Protein AF-H2J6I2-F1 (afdb_monomer)

Nearest PDB structures (foldseek):
  8s9x-assembly1_B  TM=4.517E-01  e=9.229E-02  Synechocystis sp. PCC 6803
  3ulp-assembly1_A  TM=5.693E-01  e=2.707E+00  Plasmodium falciparum
  7pmn-assembly1_5  TM=6.689E-01  e=4.573E+00  Saccharomyces cerevisiae
  6f0l-assembly1_B  TM=5.064E-01  e=7.288E+00  Saccharomyces cerevisiae S288C
  8xgc-assembly1_5  TM=5.104E-01  e=5.138E+00  Saccharomyces cerevisiae

Sequence (254 aa):
MKKTLVFLLAGILGIFLLTGCLTKEKVVEDEGEKISNEATTTVFSLSSIKEEIKENYEKKTEGWDTGSPDFVPLKKVSDVIVVYDGSKYGYVYGVTNDGTGMYFKVDKALEISLKDTFEATGRPYYTERDKDNGYFEYRFTTTQDDAEIKITKNNVEIPWDKAEILTVNNLPGMNNIGNLVVFEGKYLKKDDHGNFEFDLNDDGKSDVLIVSYCSSILDDAGVQVGNKYEIKGVIGYNYGFKVFVGDASFITKK

Organism: Marinitoga piezophila (strain DSM 14283 / JCM 11233 / KA3) (NCBI:txid443254)

Foldseek 3Di:
DDDDDPPDPPPPPPPPPPPPDDDDDDDDDDDDDPPPPPPPQDADDLVVLVVVQVVCLVVVPPCQQPLDPVGFDKHKHFFWAFQADPLCVQWTWTAHLLQAIFIERHHSPDPDAHGWTKMKIFGWHWHDDDPVVSAIGTYTYQPDPPMDMDTDDHNHDDNLVNADEDALVRADDRVQASGKYKAKFAFAQADPQQWTFTDRPPPNHGRATADNVCVVQCVVLVRDHGFMKIAIAGWHDDPHIHGYGHHNVRIGTD

Structure (mmCIF, N/CA/C/O backbone):
data_AF-H2J6I2-F1
#
_entry.id   AF-H2J6I2-F1
#
loop_
_atom_site.group_PDB
_atom_site.id
_atom_site.type_symbol
_atom_site.label_atom_id
_atom_site.label_alt_id
_atom_site.label_comp_id
_atom_site.label_asym_id
_atom_site.label_entity_id
_atom_site.label_seq_id
_atom_site.pdbx_PDB_ins_code
_atom_site.Cartn_x
_atom_site.Cartn_y
_atom_site.Cartn_z
_atom_site.occupancy
_atom_site.B_iso_or_equiv
_atom_site.auth_seq_id
_atom_site.auth_comp_id
_atom_site.auth_asym_id
_atom_site.auth_atom_id
_atom_site.pdbx_PDB_model_num
ATOM 1 N N . MET A 1 1 ? 67.043 -52.396 -51.719 1.00 43.81 1 MET A N 1
ATOM 2 C CA . MET A 1 1 ? 66.324 -51.753 -50.593 1.00 43.81 1 MET A CA 1
ATOM 3 C C . MET A 1 1 ? 64.871 -51.561 -51.030 1.00 43.81 1 MET A C 1
ATOM 5 O O . MET A 1 1 ? 64.601 -50.633 -51.764 1.00 43.81 1 MET A O 1
ATOM 9 N N . LYS A 1 2 ? 63.980 -52.559 -50.975 1.00 33.91 2 LYS A N 1
ATOM 10 C CA . LYS A 1 2 ? 63.239 -53.095 -49.813 1.00 33.91 2 LYS A CA 1
ATOM 11 C C . LYS A 1 2 ? 62.607 -52.008 -48.924 1.00 33.91 2 LYS A C 1
ATOM 13 O O . LYS A 1 2 ? 63.324 -51.446 -48.114 1.00 33.91 2 LYS A O 1
ATOM 18 N N . LYS A 1 3 ? 61.270 -51.897 -49.053 1.00 39.81 3 LYS A N 1
ATOM 19 C CA . LYS A 1 3 ? 60.253 -51.507 -48.050 1.00 39.81 3 LYS A CA 1
ATOM 20 C C . LYS A 1 3 ? 60.404 -50.070 -47.532 1.00 39.81 3 LYS A C 1
ATOM 22 O O . LYS A 1 3 ? 61.401 -49.740 -46.910 1.00 39.81 3 LYS A O 1
ATOM 27 N N . THR A 1 4 ? 59.470 -49.160 -47.802 1.00 45.22 4 THR A N 1
ATOM 28 C CA . THR A 1 4 ? 58.382 -48.718 -46.893 1.00 45.22 4 THR A CA 1
ATOM 29 C C . THR A 1 4 ? 57.868 -47.435 -47.579 1.00 45.22 4 THR A C 1
ATOM 31 O O . THR A 1 4 ? 58.688 -46.592 -47.910 1.00 45.22 4 THR A O 1
ATOM 34 N N . LEU A 1 5 ? 56.626 -47.273 -48.037 1.00 39.12 5 LEU A N 1
ATOM 35 C CA . LEU A 1 5 ? 55.487 -46.812 -47.238 1.00 39.12 5 LEU A CA 1
ATOM 36 C C . LEU A 1 5 ? 54.237 -46.797 -48.157 1.00 39.12 5 LEU A C 1
ATOM 38 O O . LEU A 1 5 ? 53.670 -45.757 -48.471 1.00 39.12 5 LEU A O 1
ATOM 42 N N . VAL A 1 6 ? 53.831 -47.965 -48.656 1.00 51.31 6 VAL A N 1
ATOM 43 C CA . VAL A 1 6 ? 52.491 -48.168 -49.231 1.00 51.31 6 VAL A CA 1
ATOM 44 C C . VAL A 1 6 ? 51.573 -48.470 -48.056 1.00 51.31 6 VAL A C 1
ATOM 46 O O . VAL A 1 6 ? 51.371 -49.632 -47.763 1.00 51.31 6 VAL A O 1
ATOM 49 N N . PHE A 1 7 ? 51.127 -47.450 -47.319 1.00 47.41 7 PHE A N 1
ATOM 50 C CA . PHE A 1 7 ? 50.024 -47.532 -46.345 1.00 47.41 7 PHE A CA 1
ATOM 51 C C . PHE A 1 7 ? 49.637 -46.118 -45.889 1.00 47.41 7 PHE A C 1
ATOM 53 O O . PHE A 1 7 ? 49.868 -45.744 -44.749 1.00 47.41 7 PHE A O 1
ATOM 60 N N . LEU A 1 8 ? 49.067 -45.312 -46.790 1.00 44.00 8 LEU A N 1
ATOM 61 C CA . LEU A 1 8 ? 48.105 -44.268 -46.401 1.00 44.00 8 LEU A CA 1
ATOM 62 C C . LEU A 1 8 ? 47.260 -43.780 -47.596 1.00 44.00 8 LEU A C 1
ATOM 64 O O . LEU A 1 8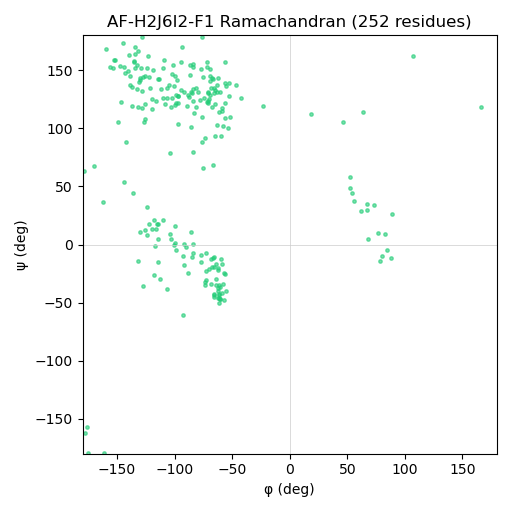 ? 46.954 -42.602 -47.714 1.00 44.00 8 LEU A O 1
ATOM 68 N N . LEU A 1 9 ? 46.889 -44.683 -48.511 1.00 43.06 9 LEU A N 1
ATOM 69 C CA . LEU A 1 9 ? 46.004 -44.368 -49.647 1.00 43.06 9 LEU A CA 1
ATOM 70 C C . LEU A 1 9 ? 44.649 -45.097 -49.589 1.00 43.06 9 LEU A C 1
ATOM 72 O O . LEU A 1 9 ? 43.929 -45.155 -50.577 1.00 43.06 9 LEU A O 1
ATOM 76 N N . ALA A 1 10 ? 44.279 -45.615 -48.413 1.00 48.38 10 ALA A N 1
ATOM 77 C CA . ALA A 1 10 ? 42.982 -46.249 -48.149 1.00 48.38 10 ALA A CA 1
ATOM 78 C C . ALA A 1 10 ? 42.205 -45.578 -46.992 1.00 48.38 10 ALA A C 1
ATOM 80 O O . ALA A 1 10 ? 41.290 -46.174 -46.438 1.00 48.38 10 ALA A O 1
ATOM 81 N N . GLY A 1 11 ? 42.573 -44.344 -46.619 1.00 46.88 11 GLY A N 1
ATOM 82 C CA . GLY A 1 11 ? 41.931 -43.572 -45.541 1.00 46.88 11 GLY A CA 1
ATOM 83 C C . GLY A 1 11 ? 41.247 -42.271 -45.981 1.00 46.88 11 GLY A C 1
ATOM 84 O O . GLY A 1 11 ? 40.669 -41.588 -45.147 1.00 46.88 11 GLY A O 1
ATOM 85 N N . ILE A 1 12 ? 41.291 -41.915 -47.272 1.00 48.53 12 ILE A N 1
ATOM 86 C CA . ILE A 1 12 ? 40.757 -40.636 -47.799 1.00 48.53 12 ILE A CA 1
ATOM 87 C C . ILE A 1 12 ? 39.732 -40.895 -48.924 1.00 48.53 12 ILE A C 1
ATOM 89 O O . ILE A 1 12 ? 39.591 -40.136 -49.871 1.00 48.53 12 ILE A O 1
ATOM 93 N N . LEU A 1 13 ? 38.999 -42.007 -48.826 1.00 41.59 13 LEU A N 1
ATOM 94 C CA . LEU A 1 13 ? 37.830 -42.304 -49.671 1.00 41.59 13 LEU A CA 1
ATOM 95 C C . LEU A 1 13 ? 36.571 -42.631 -48.844 1.00 41.59 13 LEU A C 1
ATOM 97 O O . LEU A 1 13 ? 35.569 -43.082 -49.385 1.00 41.59 13 LEU A O 1
ATOM 101 N N . GLY A 1 14 ? 36.614 -42.363 -47.532 1.00 45.94 14 GLY A N 1
ATOM 102 C CA . GLY A 1 14 ? 35.533 -42.627 -46.575 1.00 45.94 14 GLY A CA 1
ATOM 103 C C . GLY A 1 14 ? 34.978 -41.394 -45.852 1.00 45.94 14 GLY A C 1
ATOM 104 O O . GLY A 1 14 ? 34.274 -41.563 -44.866 1.00 45.94 14 GLY A O 1
ATOM 105 N N . ILE A 1 15 ? 35.282 -40.167 -46.300 1.00 45.31 15 ILE A N 1
ATOM 106 C CA . ILE A 1 15 ? 34.694 -38.921 -45.754 1.00 45.31 15 ILE A CA 1
ATOM 107 C C . ILE A 1 15 ? 34.302 -37.972 -46.904 1.00 45.31 15 ILE A C 1
ATOM 109 O O . ILE A 1 15 ? 34.570 -36.779 -46.887 1.00 45.31 15 ILE A O 1
ATOM 113 N N . PHE A 1 16 ? 33.675 -38.524 -47.945 1.00 40.38 16 PHE A N 1
ATOM 114 C CA . PHE A 1 16 ? 32.957 -37.757 -48.979 1.00 40.38 16 PHE A CA 1
ATOM 115 C C . PHE A 1 16 ? 31.457 -38.114 -49.017 1.00 40.38 16 PHE A C 1
ATOM 117 O O . PHE A 1 16 ? 30.771 -37.878 -50.005 1.00 40.38 16 PHE A O 1
ATOM 124 N N . LEU A 1 17 ? 30.937 -38.669 -47.913 1.00 42.25 17 LEU A N 1
ATOM 125 C CA . LEU A 1 17 ? 29.530 -39.061 -47.733 1.00 42.25 17 LEU A CA 1
ATOM 126 C C . LEU A 1 17 ? 28.796 -38.264 -46.633 1.00 42.25 17 LEU A C 1
ATOM 128 O O . LEU A 1 17 ? 27.740 -38.689 -46.182 1.00 42.25 17 LEU A O 1
ATOM 132 N N . LEU A 1 18 ? 29.315 -37.102 -46.209 1.00 43.66 18 LEU A N 1
ATOM 133 C CA . LEU A 1 18 ? 28.649 -36.242 -45.209 1.00 43.66 18 LEU A CA 1
ATOM 134 C C . LEU A 1 18 ? 28.505 -34.760 -45.595 1.00 43.66 18 LEU A C 1
ATOM 136 O O . LEU A 1 18 ? 28.071 -33.956 -44.779 1.00 43.66 18 LEU A O 1
ATOM 140 N N . THR A 1 19 ? 28.767 -34.382 -46.845 1.00 44.00 19 THR A N 1
ATOM 141 C CA . THR A 1 19 ? 28.403 -33.050 -47.352 1.00 44.00 19 THR A CA 1
ATOM 142 C C . THR A 1 19 ? 27.174 -33.179 -48.240 1.00 44.00 19 THR A C 1
ATOM 144 O O . THR A 1 19 ? 27.271 -33.237 -49.466 1.00 44.00 19 THR A O 1
ATOM 147 N N . GLY A 1 20 ? 26.013 -33.290 -47.591 1.00 34.06 20 GLY A N 1
ATOM 148 C CA . GLY A 1 20 ? 24.710 -33.154 -48.229 1.00 34.06 20 GLY A CA 1
ATOM 149 C C . GLY A 1 20 ? 24.589 -31.768 -48.853 1.00 34.06 20 GLY A C 1
ATOM 150 O O . GLY A 1 20 ? 24.204 -30.809 -48.190 1.00 34.06 20 GLY A O 1
ATOM 151 N N . CYS A 1 21 ? 24.940 -31.671 -50.134 1.00 35.06 21 CYS A N 1
ATOM 152 C CA . CYS A 1 21 ? 24.517 -30.576 -50.986 1.00 35.06 21 CYS A CA 1
ATOM 153 C C . CYS A 1 21 ? 22.990 -30.598 -51.060 1.00 35.06 21 CYS A C 1
ATOM 155 O O . CYS A 1 21 ? 22.382 -31.536 -51.580 1.00 35.06 21 CYS A O 1
ATOM 157 N N . LEU A 1 22 ? 22.420 -29.534 -50.504 1.00 32.81 22 LEU A N 1
ATOM 158 C CA . LEU A 1 22 ? 21.032 -29.122 -50.591 1.00 32.81 22 LEU A CA 1
ATOM 159 C C . LEU A 1 22 ? 20.486 -29.283 -52.015 1.00 32.81 22 LEU A C 1
ATOM 161 O O . LEU A 1 22 ? 21.036 -28.783 -52.997 1.00 32.81 22 LEU A O 1
ATOM 165 N N . THR A 1 23 ? 19.376 -30.002 -52.103 1.00 35.19 23 THR A N 1
ATOM 166 C CA . THR A 1 23 ? 18.567 -30.174 -53.304 1.00 35.19 23 THR A CA 1
ATOM 167 C C . THR A 1 23 ? 17.842 -28.886 -53.680 1.00 35.19 23 THR A C 1
ATOM 169 O O . THR A 1 23 ? 17.091 -28.338 -52.882 1.00 35.19 23 THR A O 1
ATOM 172 N N . LYS A 1 24 ? 18.068 -28.483 -54.936 1.00 32.41 24 LYS A N 1
ATOM 173 C CA . LYS A 1 24 ? 17.191 -27.763 -55.875 1.00 32.41 24 LYS A CA 1
ATOM 174 C C . LYS A 1 24 ? 15.979 -27.021 -55.296 1.00 32.41 24 LYS A C 1
ATOM 176 O O . LYS A 1 24 ? 14.965 -27.616 -54.946 1.00 32.41 24 LYS A O 1
ATOM 181 N N . GLU A 1 25 ? 16.097 -25.704 -55.402 1.00 32.06 25 GLU A N 1
ATOM 182 C CA . GLU A 1 25 ? 15.052 -24.713 -55.641 1.00 32.06 25 GLU A CA 1
ATOM 183 C C . GLU A 1 25 ? 13.804 -25.293 -56.334 1.00 32.06 25 GLU A C 1
ATOM 185 O O . GLU A 1 25 ? 13.852 -25.806 -57.458 1.00 32.06 25 GLU A O 1
ATOM 190 N N . LYS A 1 26 ? 12.671 -25.192 -55.639 1.00 30.30 26 LYS A N 1
ATOM 191 C CA . LYS A 1 26 ? 11.337 -25.289 -56.217 1.00 30.30 26 LYS A CA 1
ATOM 192 C C . LYS A 1 26 ? 10.605 -24.030 -55.772 1.00 30.30 26 LYS A C 1
ATOM 194 O O . LYS A 1 26 ? 10.265 -23.895 -54.602 1.00 30.30 26 LYS A O 1
ATOM 199 N N . VAL A 1 27 ? 10.446 -23.098 -56.706 1.00 37.34 27 VAL A N 1
ATOM 200 C CA . VAL A 1 27 ? 9.566 -21.939 -56.557 1.00 37.34 27 VAL A CA 1
ATOM 201 C C . VAL A 1 27 ? 8.157 -22.476 -56.322 1.00 37.34 27 VAL A C 1
ATOM 203 O O . VAL A 1 27 ? 7.597 -23.156 -57.184 1.00 37.34 27 VAL A O 1
ATOM 206 N N . VAL A 1 28 ? 7.627 -22.217 -55.134 1.00 32.16 28 VAL A N 1
ATOM 207 C CA . VAL A 1 28 ? 6.200 -22.277 -54.836 1.00 32.16 28 VAL A CA 1
ATOM 208 C C . VAL A 1 28 ? 5.884 -20.911 -54.248 1.00 32.16 28 VAL A C 1
ATOM 210 O O . VAL A 1 28 ? 6.363 -20.573 -53.169 1.00 32.16 28 VAL A O 1
ATOM 213 N N . GLU A 1 29 ? 5.182 -20.100 -55.036 1.00 36.94 29 GLU A N 1
ATOM 214 C CA . GLU A 1 29 ? 4.442 -18.948 -54.537 1.00 36.94 29 GLU A CA 1
ATOM 215 C C . GLU A 1 29 ? 3.426 -19.479 -53.526 1.00 36.94 29 GLU A C 1
ATOM 217 O O . GLU A 1 29 ? 2.570 -20.285 -53.887 1.00 36.94 29 GLU A O 1
ATOM 222 N N . ASP A 1 30 ? 3.548 -19.063 -52.270 1.00 31.39 30 ASP A N 1
ATOM 223 C CA . ASP A 1 30 ? 2.450 -19.149 -51.319 1.00 31.39 30 ASP A CA 1
ATOM 224 C C . ASP A 1 30 ? 2.419 -17.857 -50.501 1.00 31.39 30 ASP A C 1
ATOM 226 O O . ASP A 1 30 ? 3.453 -17.251 -50.197 1.00 31.39 30 ASP A O 1
ATOM 230 N N . GLU A 1 31 ? 1.205 -17.371 -50.307 1.00 31.83 31 GLU A N 1
ATOM 231 C CA . GLU A 1 31 ? 0.876 -15.983 -50.021 1.00 31.83 31 GLU A CA 1
ATOM 232 C C . GLU A 1 31 ? 1.337 -15.547 -48.622 1.00 31.83 31 GLU A C 1
ATOM 234 O O . GLU A 1 31 ? 1.466 -16.339 -47.692 1.00 31.83 31 GLU A O 1
ATOM 239 N N . GLY A 1 32 ? 1.628 -14.251 -48.491 1.00 37.22 32 GLY A N 1
ATOM 240 C CA . GLY A 1 32 ? 2.329 -13.676 -47.353 1.00 37.22 32 GLY A CA 1
ATOM 241 C C . GLY A 1 32 ? 1.685 -13.954 -45.997 1.00 37.22 32 GLY A C 1
ATOM 242 O O . GLY A 1 32 ? 0.712 -13.312 -45.604 1.00 37.22 32 GLY A O 1
ATOM 243 N N . GLU A 1 33 ? 2.340 -14.804 -45.215 1.00 28.78 33 GLU A N 1
ATOM 244 C CA . GLU A 1 33 ? 2.157 -14.850 -43.775 1.00 28.78 33 GLU A CA 1
ATOM 245 C C . GLU A 1 33 ? 3.103 -13.808 -43.162 1.00 28.78 33 GLU A C 1
ATOM 247 O O . GLU A 1 33 ? 4.322 -13.981 -43.077 1.00 28.78 33 GLU A O 1
ATOM 252 N N . LYS A 1 34 ? 2.542 -12.650 -42.794 1.00 32.38 34 LYS A N 1
ATOM 253 C CA . LYS A 1 34 ? 3.218 -11.698 -41.911 1.00 32.38 34 LYS A CA 1
ATOM 254 C C . LYS A 1 34 ? 3.530 -12.436 -40.613 1.00 32.38 34 LYS A C 1
ATOM 256 O O . LYS A 1 34 ? 2.656 -12.580 -39.766 1.00 32.38 34 LYS A O 1
ATOM 261 N N . ILE A 1 35 ? 4.780 -12.850 -40.445 1.00 35.03 35 ILE A N 1
ATOM 262 C CA . ILE A 1 35 ? 5.316 -13.224 -39.141 1.00 35.03 35 ILE A CA 1
ATOM 263 C C . ILE A 1 35 ? 5.306 -11.943 -38.304 1.00 35.03 35 ILE A C 1
ATOM 265 O O . ILE A 1 35 ? 6.211 -11.109 -38.380 1.00 35.03 35 ILE A O 1
ATOM 269 N N . SER A 1 36 ? 4.227 -11.737 -37.552 1.00 35.25 36 SER A N 1
ATOM 270 C CA . SER A 1 36 ? 4.226 -10.824 -36.424 1.00 35.25 36 SER A CA 1
ATOM 271 C C . SER A 1 36 ? 5.214 -11.389 -35.412 1.00 35.25 36 SER A C 1
ATOM 273 O O . SER A 1 36 ? 4.914 -12.351 -34.708 1.00 35.25 36 SER A O 1
ATOM 275 N N . ASN A 1 37 ? 6.406 -10.800 -35.351 1.00 33.59 37 ASN A N 1
ATOM 276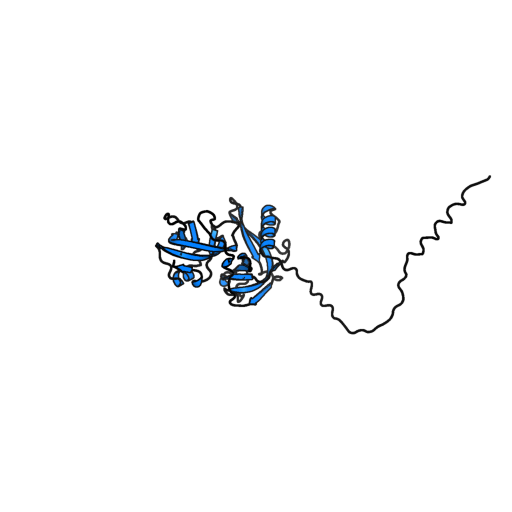 C CA . ASN A 1 37 ? 7.292 -10.928 -34.201 1.00 33.59 37 ASN A CA 1
ATOM 277 C C . ASN A 1 37 ? 6.635 -10.224 -33.001 1.00 33.59 37 ASN A C 1
ATOM 279 O O . ASN A 1 37 ? 7.106 -9.185 -32.545 1.00 33.59 37 ASN A O 1
ATOM 283 N N . GLU A 1 38 ? 5.531 -10.765 -32.489 1.00 39.16 38 GLU A N 1
ATOM 284 C CA . GLU A 1 38 ? 5.159 -10.531 -31.102 1.00 39.16 38 GLU A CA 1
ATOM 285 C C . GLU A 1 38 ? 6.133 -11.367 -30.282 1.00 39.16 38 GLU A C 1
ATOM 287 O O . GLU A 1 38 ? 5.942 -12.563 -30.065 1.00 39.16 38 GLU A O 1
ATOM 292 N N . ALA A 1 39 ? 7.248 -10.750 -29.892 1.00 44.66 39 ALA A N 1
ATOM 293 C CA . ALA A 1 39 ? 8.064 -11.287 -28.822 1.00 44.66 39 ALA A CA 1
ATOM 294 C C . ALA A 1 39 ? 7.121 -11.527 -27.638 1.00 44.66 39 ALA A C 1
ATOM 296 O O . ALA A 1 39 ? 6.613 -10.567 -27.056 1.00 44.66 39 ALA A O 1
ATOM 297 N N . THR A 1 40 ? 6.847 -12.796 -27.322 1.00 47.94 40 THR A N 1
ATOM 298 C CA . THR A 1 40 ? 6.105 -13.193 -26.125 1.00 47.94 40 THR A CA 1
ATOM 299 C C . THR A 1 40 ? 6.797 -12.551 -24.936 1.00 47.94 40 THR A C 1
ATOM 301 O O . THR A 1 40 ? 7.865 -12.988 -24.508 1.00 47.94 40 THR A O 1
ATOM 304 N N . THR A 1 41 ? 6.238 -11.443 -24.467 1.00 67.25 41 THR A N 1
ATOM 305 C CA . THR A 1 41 ? 6.790 -10.661 -23.371 1.00 67.25 41 THR A CA 1
ATOM 306 C C . THR A 1 41 ? 6.466 -11.441 -22.110 1.00 67.25 41 THR A C 1
ATOM 308 O O . THR A 1 41 ? 5.297 -11.585 -21.757 1.00 67.25 41 THR A O 1
ATOM 311 N N . THR A 1 42 ? 7.480 -12.021 -21.468 1.00 89.19 42 THR A N 1
ATOM 312 C CA . THR A 1 42 ? 7.290 -12.795 -20.238 1.00 89.19 42 THR A CA 1
ATOM 313 C C . THR A 1 42 ? 6.598 -11.928 -19.186 1.00 89.19 42 THR A C 1
ATOM 315 O O . THR A 1 42 ? 7.108 -10.868 -18.821 1.00 89.19 42 THR A O 1
ATOM 318 N N . VAL A 1 43 ? 5.436 -12.378 -18.710 1.00 94.31 43 VAL A N 1
ATOM 319 C CA . VAL A 1 43 ? 4.711 -11.751 -17.598 1.00 94.31 43 VAL A CA 1
ATOM 320 C C . VAL A 1 43 ? 5.207 -12.361 -16.290 1.00 94.31 43 VAL A C 1
ATOM 322 O O . VAL A 1 43 ? 5.263 -13.583 -16.151 1.00 94.31 43 VAL A O 1
ATOM 325 N N . PHE A 1 44 ? 5.580 -11.511 -15.340 1.00 97.19 44 PHE A N 1
ATOM 326 C CA . PHE A 1 44 ? 6.125 -11.884 -14.038 1.00 97.19 44 PHE A CA 1
ATOM 327 C C . PHE A 1 44 ? 5.058 -11.747 -12.949 1.00 97.19 44 PHE A C 1
ATOM 329 O O . PHE A 1 44 ? 4.220 -10.845 -12.995 1.00 97.19 44 PHE A O 1
ATOM 336 N N . SER A 1 45 ? 5.109 -12.615 -11.935 1.00 97.06 45 SER A N 1
ATOM 337 C CA . SER A 1 45 ? 4.287 -12.451 -10.732 1.00 97.06 45 SER A CA 1
ATOM 338 C C . SER A 1 45 ? 4.871 -11.368 -9.824 1.00 97.06 45 SER A C 1
ATOM 340 O O . SER A 1 45 ? 6.094 -11.185 -9.777 1.00 97.06 45 SER A O 1
ATOM 342 N N . LEU A 1 46 ? 4.023 -10.690 -9.041 1.00 97.00 46 LEU A N 1
ATOM 343 C CA . LEU A 1 46 ? 4.504 -9.693 -8.077 1.00 97.00 46 LEU A CA 1
ATOM 344 C C . LEU A 1 46 ? 5.433 -10.317 -7.029 1.00 97.00 46 LEU A C 1
ATOM 346 O O . LEU A 1 46 ? 6.416 -9.689 -6.648 1.00 97.00 46 LEU A O 1
ATOM 350 N N . SER A 1 47 ? 5.187 -11.564 -6.620 1.00 95.75 47 SER A N 1
ATOM 351 C CA . SER A 1 47 ? 6.046 -12.287 -5.673 1.00 95.75 47 SER A CA 1
ATOM 352 C C . SER A 1 47 ? 7.459 -12.492 -6.224 1.00 95.75 47 SER A C 1
ATOM 354 O O . SER A 1 47 ? 8.425 -12.169 -5.538 1.00 95.75 47 SER A O 1
ATOM 356 N N . SER A 1 48 ? 7.589 -12.920 -7.488 1.00 97.06 48 SER A N 1
ATOM 357 C CA . SER A 1 48 ? 8.903 -13.085 -8.135 1.00 97.06 48 SER A CA 1
ATOM 358 C C . SER A 1 48 ? 9.659 -11.760 -8.253 1.00 97.06 48 SER A C 1
ATOM 360 O O . SER A 1 48 ? 10.862 -11.699 -8.018 1.00 97.06 48 SER A O 1
ATOM 362 N N . ILE A 1 49 ? 8.939 -10.669 -8.534 1.00 97.62 49 ILE A N 1
ATOM 363 C CA . ILE A 1 49 ? 9.521 -9.327 -8.569 1.00 97.62 49 ILE A CA 1
ATOM 364 C C . ILE A 1 49 ? 9.996 -8.901 -7.177 1.00 97.62 49 ILE A C 1
ATOM 366 O O . ILE A 1 49 ? 11.088 -8.352 -7.050 1.00 97.62 49 ILE A O 1
ATOM 370 N N . LYS A 1 50 ? 9.214 -9.153 -6.121 1.00 96.75 50 LYS A N 1
ATOM 371 C CA . LYS A 1 50 ? 9.623 -8.835 -4.746 1.00 96.75 50 LYS A CA 1
ATOM 372 C C . LYS A 1 50 ? 10.877 -9.585 -4.323 1.00 96.75 50 LYS A C 1
ATOM 374 O O . LYS A 1 50 ? 11.743 -8.986 -3.686 1.00 96.75 50 LYS A O 1
ATOM 379 N N . GLU A 1 51 ? 10.972 -10.867 -4.661 1.00 96.88 51 GLU A N 1
ATOM 380 C CA . GLU A 1 51 ? 12.164 -11.679 -4.407 1.00 96.88 51 GLU A CA 1
ATOM 381 C C . GLU A 1 51 ? 13.380 -11.088 -5.125 1.00 96.88 51 GLU A C 1
ATOM 383 O O . GLU A 1 51 ? 14.402 -10.839 -4.489 1.00 96.88 51 GLU A O 1
ATOM 388 N N . GLU A 1 52 ? 13.240 -10.738 -6.406 1.00 97.31 52 GLU A N 1
ATOM 389 C CA . GLU A 1 52 ? 14.309 -10.109 -7.187 1.00 97.31 52 GLU A CA 1
ATOM 390 C C . GLU A 1 52 ? 14.738 -8.756 -6.591 1.00 97.31 52 GLU A C 1
ATOM 392 O O . GLU A 1 52 ? 15.933 -8.490 -6.448 1.00 97.31 52 GLU A O 1
ATOM 397 N N . ILE A 1 53 ? 13.789 -7.910 -6.171 1.00 97.56 53 ILE A N 1
ATOM 398 C CA . ILE A 1 53 ? 14.091 -6.647 -5.477 1.00 97.56 53 ILE A CA 1
ATOM 399 C C . ILE A 1 53 ? 14.855 -6.920 -4.177 1.00 97.56 53 ILE A C 1
ATOM 401 O O . ILE A 1 53 ? 15.858 -6.258 -3.911 1.00 97.56 53 ILE A O 1
ATOM 405 N N . LYS A 1 54 ? 14.401 -7.885 -3.368 1.00 96.31 54 LYS A N 1
ATOM 406 C CA . LYS A 1 54 ? 15.035 -8.232 -2.090 1.00 96.31 54 LYS A CA 1
ATOM 407 C C . LYS A 1 54 ? 16.466 -8.718 -2.288 1.00 96.31 54 LYS A C 1
ATOM 409 O O . LYS A 1 54 ? 17.366 -8.240 -1.603 1.00 96.31 54 LYS A O 1
ATOM 414 N N . GLU A 1 55 ? 16.691 -9.608 -3.247 1.00 97.38 55 GLU A N 1
ATOM 415 C CA . GLU A 1 55 ? 18.036 -10.076 -3.570 1.00 97.38 55 GLU A CA 1
ATOM 416 C C . GLU A 1 55 ? 18.960 -8.927 -3.983 1.00 97.38 55 GLU A C 1
ATOM 418 O O . GLU A 1 55 ? 20.121 -8.884 -3.575 1.00 97.38 55 GLU A O 1
ATOM 423 N N . ASN A 1 56 ? 18.464 -7.988 -4.793 1.00 97.69 56 ASN A N 1
ATOM 424 C CA . ASN A 1 56 ? 19.258 -6.846 -5.237 1.00 97.69 56 ASN A CA 1
ATOM 425 C C . ASN A 1 56 ? 19.494 -5.818 -4.124 1.00 97.69 56 ASN A C 1
ATOM 427 O O . ASN A 1 56 ? 20.563 -5.207 -4.097 1.00 97.69 56 ASN A O 1
ATOM 431 N N . TYR A 1 57 ? 18.563 -5.672 -3.178 1.00 96.38 57 TYR A N 1
ATOM 432 C CA . TYR A 1 57 ? 18.781 -4.907 -1.949 1.00 96.38 57 TYR A CA 1
ATOM 433 C C . TYR A 1 57 ? 19.921 -5.508 -1.116 1.00 96.38 57 TYR A C 1
ATOM 435 O O . TYR A 1 57 ? 20.873 -4.809 -0.767 1.00 96.38 57 TYR A O 1
ATOM 443 N N . GLU A 1 58 ? 19.878 -6.819 -0.863 1.00 95.44 58 GLU A N 1
ATOM 444 C CA . GLU A 1 58 ? 20.901 -7.532 -0.085 1.00 95.44 58 GLU A CA 1
ATOM 445 C C . GLU A 1 58 ? 22.285 -7.467 -0.755 1.00 95.44 58 GLU A C 1
ATOM 447 O O . GLU A 1 58 ? 23.301 -7.262 -0.083 1.00 95.44 58 GLU A O 1
ATOM 452 N N . LYS A 1 59 ? 22.328 -7.586 -2.089 1.00 96.50 59 LYS A N 1
ATOM 453 C CA . LYS A 1 59 ? 23.554 -7.487 -2.901 1.00 96.50 59 LYS A CA 1
ATOM 454 C C . LYS A 1 59 ? 24.032 -6.047 -3.112 1.00 96.50 59 LYS A C 1
ATOM 456 O O . LYS A 1 59 ? 25.182 -5.861 -3.508 1.00 96.50 59 LYS A O 1
ATOM 461 N N . LYS A 1 60 ? 23.188 -5.044 -2.840 1.00 95.19 60 LYS A N 1
ATOM 462 C CA . LYS A 1 60 ? 23.416 -3.621 -3.158 1.00 95.19 60 LYS A CA 1
ATOM 463 C C . LYS A 1 60 ? 23.731 -3.408 -4.640 1.00 95.19 60 LYS A C 1
ATOM 465 O O . LYS A 1 60 ? 24.681 -2.706 -4.987 1.00 95.19 60 LYS A O 1
ATOM 470 N N . THR A 1 61 ? 22.964 -4.063 -5.506 1.00 96.69 61 THR A N 1
ATOM 471 C CA . THR A 1 61 ? 23.153 -3.976 -6.957 1.00 96.69 61 THR A CA 1
ATOM 472 C C . THR A 1 61 ? 22.877 -2.551 -7.439 1.00 96.69 61 THR A C 1
ATOM 474 O O . THR A 1 61 ? 21.862 -1.951 -7.089 1.00 96.69 61 THR A O 1
ATOM 477 N N . GLU A 1 62 ? 23.775 -2.012 -8.262 1.00 97.12 62 GLU A N 1
ATOM 478 C CA . GLU A 1 62 ? 23.670 -0.659 -8.815 1.00 97.12 62 GLU A CA 1
ATOM 479 C C . GLU A 1 62 ? 22.346 -0.441 -9.571 1.00 97.12 62 GLU A C 1
ATOM 481 O O . GLU A 1 62 ? 21.858 -1.327 -10.274 1.00 97.12 62 GLU A O 1
ATOM 486 N N . GLY A 1 63 ? 21.739 0.737 -9.395 1.00 96.69 63 GLY A N 1
ATOM 487 C CA . GLY A 1 63 ? 20.508 1.150 -10.075 1.00 96.69 63 GLY A CA 1
ATOM 488 C C . GLY A 1 63 ? 19.203 0.574 -9.509 1.00 96.69 63 GLY A C 1
ATOM 489 O O . GLY A 1 63 ? 18.131 1.099 -9.822 1.00 96.69 63 GLY A O 1
ATOM 490 N N . TRP A 1 64 ? 19.254 -0.451 -8.651 1.00 97.81 64 TRP A N 1
ATOM 491 C CA . TRP A 1 64 ? 18.063 -1.070 -8.045 1.00 97.81 64 TRP A CA 1
ATOM 492 C C . TRP A 1 64 ? 17.444 -0.262 -6.898 1.00 97.81 64 TRP A C 1
ATOM 494 O O . TRP A 1 64 ? 16.337 -0.571 -6.473 1.00 97.81 64 TRP A O 1
ATOM 504 N N . ASP A 1 65 ? 18.102 0.795 -6.432 1.00 96.50 65 ASP A N 1
ATOM 505 C CA . ASP A 1 65 ? 17.578 1.773 -5.468 1.00 96.50 65 ASP A CA 1
ATOM 506 C C . ASP A 1 65 ? 16.743 2.893 -6.125 1.00 96.50 65 ASP A C 1
ATOM 508 O O . ASP A 1 65 ? 16.068 3.679 -5.454 1.00 96.50 65 ASP A O 1
ATOM 512 N N . THR A 1 66 ? 16.785 2.973 -7.456 1.00 94.38 66 THR A N 1
ATOM 513 C CA . THR A 1 66 ? 16.165 4.044 -8.252 1.00 94.38 66 THR A CA 1
ATOM 514 C C . THR A 1 66 ? 15.342 3.531 -9.433 1.00 94.38 66 THR A C 1
ATOM 516 O O . THR A 1 66 ? 14.552 4.290 -9.997 1.00 94.38 66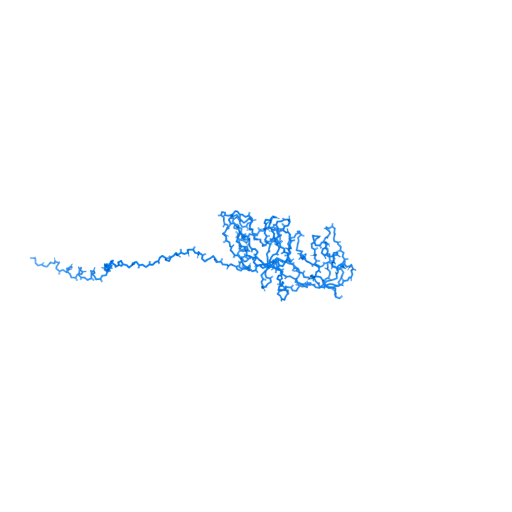 THR A O 1
ATOM 519 N N . GLY A 1 67 ? 15.494 2.256 -9.802 1.00 95.31 67 GLY A N 1
ATOM 520 C CA . GLY A 1 67 ? 14.873 1.681 -10.994 1.00 95.31 67 GLY A CA 1
ATOM 521 C C . GLY A 1 67 ? 15.543 2.159 -12.280 1.00 95.31 67 GLY A C 1
ATOM 522 O O . GLY A 1 67 ? 14.851 2.388 -13.269 1.00 95.31 67 GLY A O 1
ATOM 523 N N . SER A 1 68 ? 16.861 2.378 -12.258 1.00 95.50 68 SER A N 1
ATOM 524 C CA . SER A 1 68 ? 17.597 2.951 -13.390 1.00 95.50 68 SER A CA 1
ATOM 525 C C . SER A 1 68 ? 17.494 2.077 -14.653 1.00 95.50 68 SER A C 1
ATOM 527 O O . SER A 1 68 ? 17.765 0.874 -14.568 1.00 95.50 68 SER A O 1
ATOM 529 N N . PRO A 1 69 ? 17.163 2.651 -15.828 1.00 94.44 69 PRO A N 1
ATOM 530 C CA . PRO A 1 69 ? 17.065 1.902 -17.082 1.00 94.44 69 PRO A CA 1
ATOM 531 C C . PRO A 1 69 ? 18.402 1.326 -17.567 1.00 94.44 69 PRO A C 1
ATOM 533 O O . PRO A 1 69 ? 18.394 0.370 -18.339 1.00 94.44 69 PRO A O 1
ATOM 536 N N . ASP A 1 70 ? 19.533 1.845 -17.080 1.00 95.25 70 ASP A N 1
ATOM 537 C CA . ASP A 1 70 ? 20.868 1.349 -17.438 1.00 95.25 70 ASP A CA 1
ATOM 538 C C . ASP A 1 70 ? 21.187 -0.017 -16.802 1.00 95.25 70 ASP A C 1
ATOM 540 O O . ASP A 1 70 ? 22.035 -0.755 -17.303 1.00 95.25 70 ASP A O 1
ATOM 544 N N . PHE A 1 71 ? 20.510 -0.364 -15.700 1.00 95.50 71 PHE A N 1
ATOM 545 C CA . PHE A 1 71 ? 20.846 -1.535 -14.877 1.00 95.50 71 PHE A CA 1
ATOM 546 C C . PHE A 1 71 ? 19.666 -2.473 -14.631 1.00 95.50 71 PHE A C 1
ATOM 548 O O . PHE A 1 71 ? 19.839 -3.690 -14.546 1.00 95.50 71 PHE A O 1
ATOM 555 N N . VAL A 1 72 ? 18.463 -1.921 -14.488 1.00 97.56 72 VAL A N 1
ATOM 556 C CA . VAL A 1 72 ? 17.272 -2.682 -14.117 1.00 97.56 72 VAL A CA 1
ATOM 557 C C . VAL A 1 72 ? 16.494 -3.027 -15.382 1.00 97.56 72 VAL A C 1
ATOM 559 O O . VAL A 1 72 ? 16.082 -2.108 -16.078 1.00 97.56 72 VAL A O 1
ATOM 562 N N . PRO A 1 73 ? 16.230 -4.305 -15.701 1.00 95.38 73 PRO A N 1
ATOM 563 C CA . PRO A 1 73 ? 15.479 -4.691 -16.898 1.00 95.38 73 PRO A CA 1
ATOM 564 C C . PRO A 1 73 ? 13.979 -4.372 -16.796 1.00 95.38 73 PRO A C 1
ATOM 566 O O . PRO A 1 73 ? 13.424 -4.278 -15.700 1.00 95.38 73 PRO A O 1
ATOM 569 N N . LEU A 1 74 ? 13.310 -4.240 -17.951 1.00 96.75 74 LEU A N 1
ATOM 570 C CA . LEU A 1 74 ? 11.856 -4.081 -17.989 1.00 96.75 74 LEU A CA 1
ATOM 571 C C . LEU A 1 74 ? 11.215 -5.397 -17.559 1.00 96.75 74 LEU A C 1
ATOM 573 O O . LEU A 1 74 ? 11.656 -6.484 -17.944 1.00 96.75 74 LEU A O 1
ATOM 577 N N . LYS A 1 75 ? 10.144 -5.288 -16.789 1.00 97.44 75 LYS A N 1
ATOM 578 C CA . LYS A 1 75 ? 9.284 -6.398 -16.396 1.00 97.44 75 LYS A CA 1
ATOM 579 C C . LYS A 1 75 ? 7.863 -6.047 -16.789 1.00 97.44 75 LYS A C 1
ATOM 581 O O . LYS A 1 75 ? 7.474 -4.885 -16.718 1.00 97.44 75 LYS A O 1
ATOM 586 N N . LYS A 1 76 ? 7.096 -7.056 -17.190 1.00 97.62 76 LYS A N 1
ATOM 587 C CA . LYS A 1 76 ? 5.655 -6.933 -17.389 1.00 97.62 76 LYS A CA 1
ATOM 588 C C . LYS A 1 76 ? 4.932 -7.651 -16.256 1.00 97.62 76 LYS A C 1
ATOM 590 O O . LYS A 1 76 ? 5.298 -8.775 -15.923 1.00 97.62 76 LYS A O 1
ATOM 595 N N . VAL A 1 77 ? 3.910 -7.021 -15.696 1.00 97.94 77 VAL A N 1
ATOM 596 C CA . VAL A 1 77 ? 2.970 -7.602 -14.730 1.00 97.94 77 VAL A CA 1
ATOM 597 C C . VAL A 1 77 ? 1.547 -7.445 -15.255 1.00 97.94 77 VAL A C 1
ATOM 599 O O . VAL A 1 77 ? 1.259 -6.510 -16.007 1.00 97.94 77 VAL A O 1
ATOM 602 N N . SER A 1 78 ? 0.656 -8.353 -14.870 1.00 97.25 78 SER A N 1
ATOM 603 C CA . SER A 1 78 ? -0.758 -8.319 -15.247 1.00 97.25 78 SER A CA 1
ATOM 604 C C . SER A 1 78 ? -1.666 -8.530 -14.045 1.00 97.25 78 SER A C 1
ATOM 606 O O . SER A 1 78 ? -1.215 -8.956 -12.982 1.00 97.25 78 SER A O 1
ATOM 608 N N . ASP A 1 79 ? -2.951 -8.229 -14.244 1.00 97.00 79 ASP A N 1
ATOM 609 C CA . ASP A 1 79 ? -4.022 -8.481 -13.276 1.00 97.00 79 ASP A CA 1
ATOM 610 C C . ASP A 1 79 ? -3.769 -7.845 -11.898 1.00 97.00 79 ASP A C 1
ATOM 612 O O . ASP A 1 79 ? -4.095 -8.421 -10.859 1.00 97.00 79 ASP A O 1
ATOM 616 N N . VAL A 1 80 ? -3.181 -6.644 -11.894 1.00 98.44 80 VAL A N 1
ATOM 617 C CA . VAL A 1 80 ? -2.919 -5.884 -10.671 1.00 98.44 80 VAL A CA 1
ATOM 618 C C . VAL A 1 80 ? -4.124 -5.006 -10.356 1.00 98.44 80 VAL A C 1
ATOM 620 O O . VAL A 1 80 ? -4.485 -4.144 -11.149 1.00 98.44 80 VAL A O 1
ATOM 623 N N . ILE A 1 81 ? -4.739 -5.212 -9.198 1.00 98.62 81 ILE A N 1
ATOM 624 C CA . ILE A 1 81 ? -5.931 -4.515 -8.713 1.00 98.62 81 ILE A CA 1
ATOM 625 C C . ILE A 1 81 ? -5.512 -3.377 -7.782 1.00 98.62 81 ILE A C 1
ATOM 627 O O . ILE A 1 81 ? -4.786 -3.602 -6.815 1.00 98.62 81 ILE A O 1
ATOM 631 N N . VAL A 1 82 ? -5.990 -2.160 -8.029 1.00 98.50 82 VAL A N 1
ATOM 632 C CA . VAL A 1 82 ? -5.729 -0.992 -7.176 1.00 98.50 82 VAL A CA 1
ATOM 633 C C . VAL A 1 82 ? -6.503 -1.108 -5.866 1.00 98.50 82 VAL A C 1
ATOM 635 O O . VAL A 1 82 ? -7.734 -1.167 -5.859 1.00 98.50 82 VAL A O 1
ATOM 638 N N . VAL A 1 83 ? -5.783 -1.075 -4.746 1.00 98.00 83 VAL A N 1
ATOM 639 C CA . VAL A 1 83 ? -6.349 -1.187 -3.384 1.00 98.00 83 VAL A CA 1
ATOM 640 C C . VAL A 1 83 ? -6.190 0.085 -2.558 1.00 98.00 83 VAL A C 1
ATOM 642 O O . VAL A 1 83 ? -6.867 0.258 -1.547 1.00 98.00 83 VAL A O 1
ATOM 645 N N . TYR A 1 84 ? -5.328 0.994 -3.009 1.00 98.06 84 TYR A N 1
ATOM 646 C CA . TYR A 1 84 ? -5.229 2.360 -2.513 1.00 9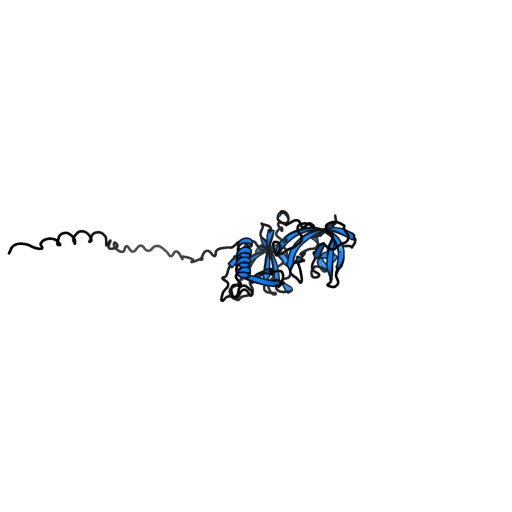8.06 84 TYR A CA 1
ATOM 647 C C . TYR A 1 84 ? -4.831 3.280 -3.668 1.00 98.06 84 TYR A C 1
ATOM 649 O O . TYR A 1 84 ? -3.788 3.077 -4.298 1.00 98.06 84 TYR A O 1
ATOM 657 N N . ASP A 1 85 ? -5.656 4.294 -3.924 1.00 96.81 85 ASP A N 1
ATOM 658 C CA . ASP A 1 85 ? -5.436 5.285 -4.973 1.00 96.81 85 ASP A CA 1
ATOM 659 C C . ASP A 1 85 ? -4.779 6.552 -4.402 1.00 96.81 85 ASP A C 1
ATOM 661 O O . ASP A 1 85 ? -5.414 7.384 -3.753 1.00 96.81 85 ASP A O 1
ATOM 665 N N . GLY A 1 86 ? -3.478 6.693 -4.654 1.00 94.69 86 GLY A N 1
ATOM 666 C CA . GLY A 1 86 ? -2.702 7.905 -4.398 1.00 94.69 86 GLY A CA 1
ATOM 667 C C . GLY A 1 86 ? -2.273 8.607 -5.689 1.00 94.69 86 GLY A C 1
ATOM 668 O O . GLY A 1 86 ? -1.276 9.334 -5.674 1.00 94.69 86 GLY A O 1
ATOM 669 N N . SER A 1 87 ? -2.952 8.362 -6.816 1.00 94.19 87 SER A N 1
ATOM 670 C CA . SER A 1 87 ? -2.495 8.719 -8.171 1.00 94.19 87 SER A CA 1
ATOM 671 C C . SER A 1 87 ? -2.232 10.214 -8.345 1.00 94.19 87 SER A C 1
ATOM 673 O O . SER A 1 87 ? -1.246 10.603 -8.968 1.00 94.19 87 SER A O 1
ATOM 675 N N . LYS A 1 88 ? -3.001 11.075 -7.667 1.00 92.50 88 LYS A N 1
ATOM 676 C CA . LYS A 1 88 ? -2.759 12.534 -7.596 1.00 92.50 88 LYS A CA 1
ATOM 677 C C . LYS A 1 88 ? -1.362 12.895 -7.066 1.00 92.50 88 LYS A C 1
ATOM 679 O O . LYS A 1 88 ? -0.818 13.955 -7.381 1.00 92.50 88 LYS A O 1
ATOM 684 N N . TYR A 1 89 ? -0.764 12.009 -6.274 1.00 93.19 89 TYR A N 1
ATOM 685 C CA . TYR A 1 89 ? 0.595 12.113 -5.745 1.00 93.19 89 TYR A CA 1
ATOM 686 C C . TYR A 1 89 ? 1.615 11.269 -6.530 1.00 93.19 89 TYR A C 1
ATOM 688 O O . TYR A 1 89 ? 2.802 11.315 -6.212 1.00 93.19 89 TYR A O 1
ATOM 696 N N . GLY A 1 90 ? 1.185 10.572 -7.584 1.00 96.25 90 GLY A N 1
ATOM 697 C CA . GLY A 1 90 ? 2.023 9.792 -8.495 1.00 9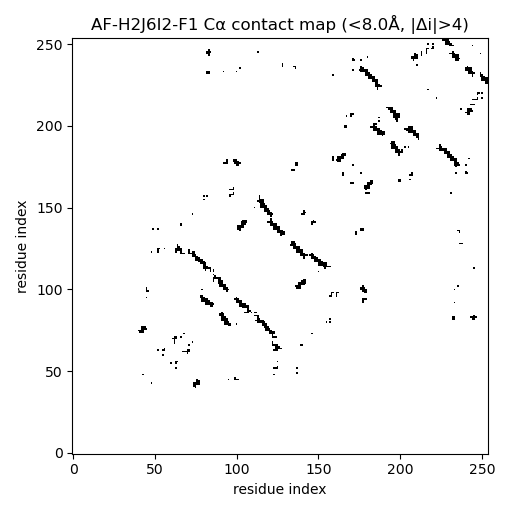6.25 90 GLY A CA 1
ATOM 698 C C . GLY A 1 90 ? 2.237 8.342 -8.067 1.00 96.25 90 GLY A C 1
ATOM 699 O O . GLY A 1 90 ? 3.278 7.768 -8.389 1.00 96.25 90 GLY A O 1
ATOM 700 N N . TYR A 1 91 ? 1.314 7.752 -7.300 1.00 96.69 91 TYR A N 1
ATOM 701 C CA . TYR A 1 91 ? 1.427 6.345 -6.922 1.00 96.69 91 TYR A CA 1
ATOM 702 C C . TYR A 1 91 ? 0.101 5.651 -6.649 1.00 96.69 91 TYR A C 1
ATOM 704 O O . TYR A 1 91 ? -0.879 6.281 -6.278 1.00 96.69 91 TYR A O 1
ATOM 712 N N . VAL A 1 92 ? 0.101 4.330 -6.741 1.00 98.06 92 VAL A N 1
ATOM 713 C CA . VAL A 1 92 ? -0.972 3.474 -6.231 1.00 98.06 92 VAL A CA 1
ATOM 714 C C . VAL A 1 92 ? -0.364 2.293 -5.484 1.00 98.06 92 VAL A C 1
ATOM 716 O O . VAL A 1 92 ? 0.787 1.924 -5.729 1.00 98.06 92 VAL A O 1
ATOM 719 N N . TYR A 1 93 ? -1.129 1.678 -4.587 1.00 98.12 93 TYR A N 1
ATOM 720 C CA . TYR A 1 93 ? -0.840 0.305 -4.174 1.00 98.12 93 TYR A CA 1
ATOM 721 C C . TYR A 1 93 ? -1.719 -0.641 -4.979 1.00 98.12 93 TYR A C 1
ATOM 723 O O . TYR A 1 93 ? -2.939 -0.464 -5.039 1.00 98.12 93 TYR A O 1
ATOM 731 N N . GLY A 1 94 ? -1.080 -1.632 -5.592 1.00 98.06 94 GLY A N 1
ATOM 732 C CA . GLY A 1 94 ? -1.733 -2.642 -6.411 1.00 98.06 94 GLY A CA 1
ATOM 733 C C . GLY A 1 94 ? -1.452 -4.046 -5.891 1.00 98.06 94 GLY A C 1
ATOM 734 O O . GLY A 1 94 ? -0.345 -4.298 -5.418 1.00 98.06 94 GLY A O 1
ATOM 735 N N . VAL A 1 95 ? -2.428 -4.948 -5.985 1.00 98.19 95 VAL A N 1
ATOM 736 C CA . VAL A 1 95 ? -2.329 -6.347 -5.530 1.00 98.19 95 VAL A CA 1
ATOM 737 C C . VAL A 1 95 ? -2.759 -7.315 -6.625 1.00 98.19 95 VAL A C 1
ATOM 739 O O . VAL A 1 95 ? -3.600 -6.979 -7.450 1.00 98.19 95 VAL A O 1
ATOM 742 N N . THR A 1 96 ? -2.233 -8.530 -6.621 1.00 97.25 96 THR A N 1
ATOM 743 C CA . THR A 1 96 ? -2.719 -9.634 -7.456 1.00 97.25 96 THR A CA 1
ATOM 744 C C . THR A 1 96 ? -3.744 -10.495 -6.711 1.00 97.25 96 THR A C 1
ATOM 746 O O . THR A 1 96 ? -3.943 -10.358 -5.503 1.00 97.25 96 THR A O 1
ATOM 749 N N . ASN A 1 97 ? -4.404 -11.410 -7.431 1.00 95.31 97 ASN A N 1
ATOM 750 C CA . ASN A 1 97 ? -5.448 -12.305 -6.900 1.00 95.31 97 ASN A CA 1
ATOM 751 C C . ASN A 1 97 ? -4.999 -13.229 -5.751 1.00 95.31 97 ASN A C 1
ATOM 753 O O . ASN A 1 97 ? -5.836 -13.869 -5.122 1.00 95.31 97 ASN A O 1
ATOM 757 N N . ASP A 1 98 ? -3.696 -13.336 -5.498 1.00 94.56 98 ASP A N 1
ATOM 758 C CA . ASP A 1 98 ? -3.099 -14.075 -4.384 1.00 94.56 98 ASP A CA 1
ATOM 759 C C . ASP A 1 98 ? -2.870 -13.207 -3.129 1.00 94.56 98 ASP A C 1
ATOM 761 O O . ASP A 1 98 ? -2.372 -13.717 -2.131 1.00 94.56 98 ASP A O 1
ATOM 765 N N . GLY A 1 99 ? -3.226 -11.916 -3.165 1.00 94.44 99 GLY A N 1
ATOM 766 C CA . GLY A 1 99 ? -3.045 -10.960 -2.066 1.00 94.44 99 GLY A CA 1
ATOM 767 C C . GLY A 1 99 ? -1.660 -10.305 -2.007 1.00 94.44 99 GLY A C 1
ATOM 768 O O . GLY A 1 99 ? -1.449 -9.393 -1.199 1.00 94.44 99 GLY A O 1
ATOM 769 N N . THR A 1 100 ? -0.725 -10.718 -2.871 1.00 96.25 100 THR A N 1
ATOM 770 C CA . THR A 1 100 ? 0.591 -10.083 -2.991 1.00 96.25 100 THR A CA 1
ATOM 771 C C . THR A 1 100 ? 0.425 -8.716 -3.630 1.00 96.25 100 THR A C 1
ATOM 773 O O . THR A 1 100 ? -0.201 -8.605 -4.678 1.00 96.25 100 THR A O 1
ATOM 776 N N . GLY A 1 101 ? 1.016 -7.667 -3.064 1.00 96.25 101 GLY A N 1
ATOM 777 C CA . GLY A 1 101 ? 0.960 -6.351 -3.702 1.00 96.25 101 GLY A CA 1
ATOM 778 C C . GLY A 1 101 ? 2.196 -5.502 -3.533 1.00 96.25 101 GLY A C 1
ATOM 779 O O . GLY A 1 101 ? 3.139 -5.872 -2.847 1.00 96.25 101 GLY A O 1
ATOM 780 N N . MET A 1 102 ? 2.230 -4.367 -4.209 1.00 96.62 102 MET A N 1
ATOM 781 C CA . MET A 1 102 ? 3.423 -3.546 -4.356 1.00 96.62 102 MET A CA 1
ATOM 782 C C . MET A 1 102 ? 3.040 -2.077 -4.533 1.00 96.62 102 MET A C 1
ATOM 784 O O . MET A 1 102 ? 1.918 -1.752 -4.926 1.00 96.62 102 MET A O 1
ATOM 788 N N . TYR A 1 103 ? 3.983 -1.187 -4.236 1.00 97.56 103 TYR A N 1
ATOM 789 C CA . TYR A 1 103 ? 3.871 0.226 -4.570 1.00 97.56 103 TYR A CA 1
ATOM 790 C C . TYR A 1 103 ? 4.184 0.429 -6.056 1.00 97.56 103 TYR A C 1
ATOM 792 O O . TYR A 1 103 ? 5.276 0.091 -6.518 1.00 97.56 103 TYR A O 1
ATOM 800 N N . PHE A 1 104 ? 3.266 1.034 -6.799 1.00 98.12 104 PHE A N 1
ATOM 801 C CA . PHE A 1 104 ? 3.467 1.404 -8.196 1.00 98.12 104 PHE A CA 1
ATOM 802 C C . PHE A 1 104 ? 3.591 2.916 -8.300 1.00 98.12 104 PHE A C 1
ATOM 804 O O . PHE A 1 104 ? 2.669 3.644 -7.937 1.00 98.12 104 PHE A O 1
ATOM 811 N N . LYS A 1 105 ? 4.724 3.397 -8.812 1.00 97.62 105 LYS A N 1
ATOM 812 C CA . LYS A 1 105 ? 4.890 4.797 -9.196 1.00 97.62 105 LYS A CA 1
ATOM 813 C C . LYS A 1 105 ? 4.268 4.986 -10.575 1.00 97.62 105 LYS A C 1
ATOM 815 O O . LYS A 1 105 ? 4.739 4.378 -11.535 1.00 97.62 105 LYS A O 1
ATOM 820 N N . VAL A 1 106 ? 3.255 5.841 -10.651 1.00 97.38 106 VAL A N 1
ATOM 821 C CA . VAL A 1 106 ? 2.453 6.098 -11.855 1.00 97.38 106 VAL A CA 1
ATOM 822 C C . VAL A 1 106 ? 2.484 7.579 -12.226 1.00 97.38 106 VAL A C 1
ATOM 824 O O . VAL A 1 106 ? 2.841 8.430 -11.405 1.00 97.38 106 VAL A O 1
ATOM 827 N N . ASP A 1 107 ? 2.118 7.898 -13.467 1.00 95.12 107 ASP A N 1
ATOM 828 C CA . ASP A 1 107 ? 1.924 9.288 -13.877 1.00 95.12 107 ASP A CA 1
ATOM 829 C C . ASP A 1 107 ? 0.714 9.890 -13.142 1.00 95.12 107 ASP A C 1
ATOM 831 O O . ASP A 1 107 ? -0.299 9.225 -12.938 1.00 95.12 107 ASP A O 1
ATOM 835 N N . LYS A 1 108 ? 0.805 11.163 -12.753 1.00 94.75 108 LYS A N 1
ATOM 836 C CA . LYS A 1 108 ? -0.295 11.891 -12.101 1.00 94.75 108 LYS A CA 1
ATOM 837 C C . LYS A 1 108 ? -1.458 12.185 -13.047 1.00 94.75 108 LYS A C 1
ATOM 839 O O . LYS A 1 108 ? -2.553 12.473 -12.575 1.00 94.75 108 LYS A O 1
ATOM 844 N N . ALA A 1 109 ? -1.205 12.177 -14.354 1.00 91.69 109 ALA A N 1
ATOM 845 C CA . ALA A 1 109 ? -2.215 12.326 -15.392 1.00 91.69 109 ALA A CA 1
ATOM 846 C C . ALA A 1 109 ? -2.905 10.999 -15.743 1.00 91.69 109 ALA A C 1
ATOM 848 O O . ALA A 1 109 ? -3.862 11.011 -16.514 1.00 91.69 109 ALA A O 1
ATOM 849 N N . LEU A 1 110 ? -2.434 9.865 -15.208 1.00 93.00 110 LEU A N 1
ATOM 850 C CA . LEU A 1 110 ? -3.082 8.580 -15.423 1.00 93.00 110 LEU A CA 1
ATOM 851 C C . LEU A 1 110 ? -4.471 8.584 -14.779 1.00 93.00 110 LEU A C 1
ATOM 853 O O . LEU A 1 110 ? -4.602 8.733 -13.564 1.00 93.00 110 LEU A O 1
ATOM 857 N N . GLU A 1 111 ? -5.498 8.353 -15.590 1.00 94.81 111 GLU A N 1
ATOM 858 C CA . GLU A 1 111 ? -6.846 8.071 -15.105 1.00 94.81 111 GLU A CA 1
ATOM 859 C C . GLU A 1 111 ? -6.896 6.628 -14.586 1.00 94.81 111 GLU A C 1
ATOM 861 O O . GLU A 1 111 ? -7.166 5.685 -15.326 1.00 94.81 111 GLU A O 1
ATOM 866 N N . ILE A 1 112 ? -6.568 6.463 -13.306 1.00 96.25 112 ILE A N 1
ATOM 867 C CA . ILE A 1 112 ? -6.657 5.209 -12.559 1.00 96.25 112 ILE A CA 1
ATOM 868 C C . ILE A 1 112 ? -7.449 5.456 -11.282 1.00 96.25 112 ILE A C 1
ATOM 870 O O . ILE A 1 112 ? -7.370 6.533 -10.693 1.00 96.25 112 ILE A O 1
ATOM 874 N N . SER A 1 113 ? -8.237 4.478 -10.864 1.00 97.44 113 SER A N 1
ATOM 875 C CA . SER A 1 113 ? -9.081 4.558 -9.679 1.00 97.44 113 SER A CA 1
ATOM 876 C C . SER A 1 113 ? -8.972 3.298 -8.832 1.00 97.44 113 SER A C 1
ATOM 878 O O . SER A 1 113 ? -8.492 2.244 -9.254 1.00 97.44 113 SER A O 1
ATOM 880 N N . LEU A 1 114 ? -9.432 3.406 -7.589 1.00 97.62 114 LEU A N 1
ATOM 881 C CA . LEU A 1 114 ? -9.595 2.259 -6.706 1.00 97.62 114 LEU A CA 1
ATOM 882 C C . LEU A 1 114 ? -10.438 1.158 -7.381 1.00 97.62 114 LEU A C 1
ATOM 884 O O . LEU A 1 114 ? -11.460 1.458 -7.994 1.00 97.62 114 LEU A O 1
ATOM 888 N N . LYS A 1 115 ? -10.046 -0.113 -7.201 1.00 97.88 115 LYS A N 1
ATOM 889 C CA . LYS A 1 115 ? -10.649 -1.318 -7.811 1.00 97.88 115 LYS A CA 1
ATOM 890 C C . LYS A 1 115 ? -10.467 -1.448 -9.326 1.00 97.88 115 LYS A C 1
ATOM 892 O O . LYS A 1 115 ? -10.978 -2.410 -9.909 1.00 97.88 115 LYS A O 1
ATOM 897 N N . ASP A 1 116 ? -9.722 -0.555 -9.967 1.00 98.56 116 ASP A N 1
ATOM 898 C CA . ASP A 1 116 ? -9.280 -0.797 -11.335 1.00 98.56 116 ASP A CA 1
ATOM 899 C C . ASP A 1 116 ? -8.243 -1.917 -11.361 1.00 98.56 116 ASP A C 1
ATOM 901 O O . ASP A 1 116 ? -7.435 -2.072 -10.447 1.00 98.56 116 ASP A O 1
ATOM 905 N N . THR A 1 117 ? -8.279 -2.718 -12.417 1.00 98.50 117 THR A N 1
ATOM 906 C CA . THR A 1 117 ? -7.256 -3.711 -12.736 1.00 98.50 117 THR A CA 1
ATOM 907 C C . THR A 1 117 ? -6.409 -3.191 -13.880 1.00 98.50 117 THR A C 1
ATOM 909 O O . THR A 1 117 ? -6.954 -2.682 -14.861 1.00 98.50 117 THR A O 1
ATOM 912 N N . PHE A 1 118 ? -5.094 -3.352 -13.794 1.00 98.44 118 PHE A N 1
ATOM 913 C CA . PHE A 1 118 ? -4.169 -2.901 -14.821 1.00 98.44 118 PHE A CA 1
ATOM 914 C C . PHE A 1 118 ? -3.095 -3.937 -15.159 1.00 98.44 118 PHE A C 1
ATOM 916 O O . PHE A 1 118 ? -2.759 -4.828 -14.375 1.00 98.44 118 PHE A O 1
ATOM 923 N N . GLU A 1 119 ? -2.554 -3.791 -16.363 1.00 97.94 119 GLU A N 1
ATOM 924 C CA . GLU A 1 119 ? -1.257 -4.328 -16.762 1.00 97.94 119 GLU A CA 1
ATOM 925 C C . GLU A 1 119 ? -0.222 -3.208 -16.693 1.00 97.94 119 GLU A C 1
ATOM 927 O O . GLU A 1 119 ? -0.531 -2.056 -17.008 1.00 97.94 119 GLU A O 1
ATOM 932 N N . ALA A 1 120 ? 1.005 -3.542 -16.306 1.00 97.69 120 ALA A N 1
ATOM 933 C CA . ALA A 1 120 ? 2.102 -2.587 -16.285 1.00 97.69 120 ALA A CA 1
ATOM 934 C C . ALA A 1 120 ? 3.383 -3.203 -16.841 1.00 97.69 120 ALA A C 1
ATOM 936 O O . ALA A 1 120 ? 3.772 -4.310 -16.469 1.00 97.69 120 ALA A O 1
ATOM 937 N N . THR A 1 121 ? 4.062 -2.443 -17.690 1.00 97.81 121 THR A N 1
ATOM 938 C CA . THR A 1 121 ? 5.444 -2.674 -18.099 1.00 97.81 121 THR A CA 1
ATOM 939 C C . THR A 1 121 ? 6.292 -1.579 -17.474 1.00 97.81 121 THR A C 1
ATOM 941 O O . THR A 1 121 ? 5.991 -0.401 -17.628 1.00 97.81 121 THR A O 1
ATOM 944 N N . GLY A 1 122 ? 7.334 -1.944 -16.738 1.00 97.56 122 GLY A N 1
ATOM 945 C CA . GLY A 1 122 ? 8.148 -0.977 -16.009 1.00 97.56 122 GLY A CA 1
ATOM 946 C C . GLY A 1 122 ? 9.315 -1.632 -15.294 1.00 97.56 122 GLY A C 1
ATOM 947 O O . GLY A 1 122 ? 9.705 -2.752 -15.631 1.00 97.56 122 GLY A O 1
ATOM 948 N N . ARG A 1 123 ? 9.894 -0.931 -14.317 1.00 98.12 123 ARG A N 1
ATOM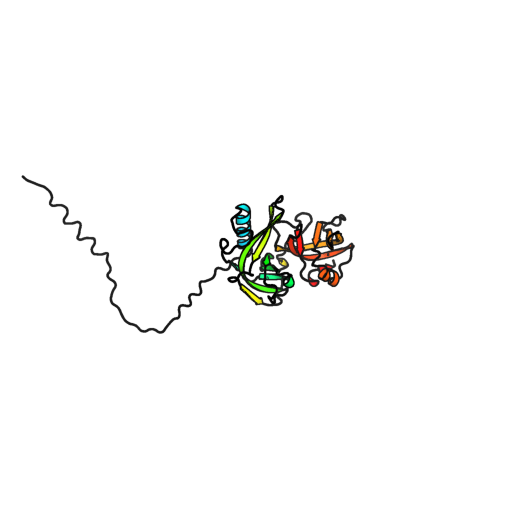 949 C CA . ARG A 1 123 ? 11.120 -1.377 -13.641 1.00 98.12 123 ARG A CA 1
ATOM 950 C C . ARG A 1 123 ? 10.907 -1.587 -12.147 1.00 98.12 123 ARG A C 1
ATOM 952 O O . ARG A 1 123 ? 10.460 -0.656 -11.469 1.00 98.12 123 ARG A O 1
ATOM 959 N N . PRO A 1 124 ? 11.226 -2.777 -11.620 1.00 98.12 124 PRO A N 1
ATOM 960 C CA . PRO A 1 124 ? 11.197 -3.023 -10.189 1.00 98.12 124 PRO A CA 1
ATOM 961 C C . PRO A 1 124 ? 12.399 -2.381 -9.495 1.00 98.12 124 PRO A C 1
ATOM 963 O O . PRO A 1 124 ? 13.495 -2.341 -10.038 1.00 98.12 124 PRO A O 1
ATOM 966 N N . TYR A 1 125 ? 12.210 -1.874 -8.286 1.00 98.31 125 TYR A N 1
ATOM 967 C CA . TYR A 1 125 ? 13.283 -1.270 -7.502 1.00 98.31 125 TYR A CA 1
ATOM 968 C C . TYR A 1 125 ? 12.911 -1.248 -6.021 1.00 98.31 125 TYR A C 1
ATOM 970 O O . TYR A 1 125 ? 11.761 -1.498 -5.651 1.00 98.31 125 TYR A O 1
ATOM 978 N N . TYR A 1 126 ? 13.875 -0.948 -5.158 1.00 96.88 126 TYR A N 1
ATOM 979 C CA . TYR A 1 126 ? 13.620 -0.673 -3.752 1.00 96.88 126 TYR A CA 1
ATOM 980 C C . TYR A 1 126 ? 13.819 0.803 -3.431 1.0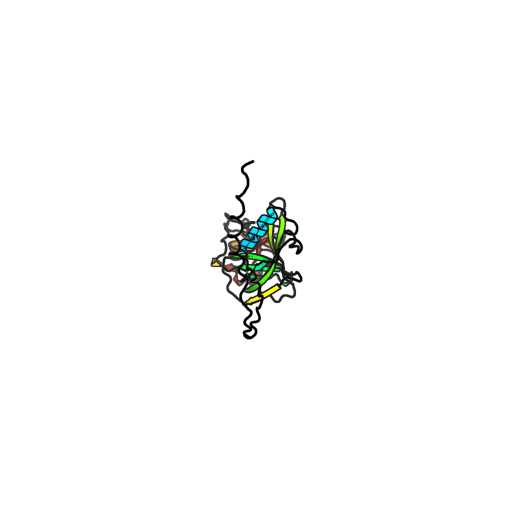0 96.88 126 TYR A C 1
ATOM 982 O O . TYR A 1 126 ? 14.535 1.532 -4.107 1.00 96.88 126 TYR A O 1
ATOM 990 N N . THR A 1 127 ? 13.218 1.264 -2.342 1.00 95.19 127 THR A N 1
ATOM 991 C CA . THR A 1 127 ? 13.648 2.509 -1.696 1.00 95.19 127 THR A CA 1
ATOM 992 C C . THR A 1 127 ? 13.866 2.231 -0.225 1.00 95.19 127 THR A C 1
ATOM 994 O O . THR A 1 127 ? 12.922 1.863 0.472 1.00 95.19 127 THR A O 1
ATOM 997 N N . GLU A 1 128 ? 15.104 2.402 0.236 1.00 93.38 128 GLU A N 1
ATOM 998 C CA . GLU A 1 128 ? 15.454 2.254 1.646 1.00 93.38 128 GLU A CA 1
ATOM 999 C C . GLU A 1 128 ? 14.721 3.312 2.476 1.00 93.38 128 GLU A C 1
ATOM 1001 O O . GLU A 1 128 ? 14.671 4.494 2.121 1.00 93.38 128 GLU A O 1
ATOM 1006 N N . ARG A 1 129 ? 14.091 2.866 3.561 1.00 92.25 129 ARG A N 1
ATOM 1007 C CA . ARG A 1 129 ? 13.307 3.716 4.458 1.00 92.25 129 ARG A CA 1
ATOM 1008 C C . ARG A 1 129 ? 13.869 3.764 5.867 1.00 92.25 129 ARG A C 1
ATOM 1010 O O . ARG A 1 129 ? 13.655 4.755 6.560 1.00 92.25 129 ARG A O 1
ATOM 1017 N N . ASP A 1 130 ? 14.577 2.715 6.261 1.00 90.31 130 ASP A N 1
ATOM 1018 C CA . ASP A 1 130 ? 15.331 2.645 7.501 1.00 90.31 130 ASP A CA 1
ATOM 1019 C C . ASP A 1 130 ? 16.537 1.733 7.290 1.00 90.31 130 ASP A C 1
ATOM 1021 O O . ASP A 1 130 ? 16.416 0.511 7.201 1.00 90.31 130 ASP A O 1
ATOM 1025 N N . LYS A 1 131 ? 17.705 2.357 7.184 1.00 87.12 131 LYS A N 1
ATOM 1026 C CA . LYS A 1 131 ? 18.967 1.667 6.945 1.00 87.12 131 LYS A CA 1
ATOM 1027 C C . LYS A 1 131 ? 19.414 0.825 8.135 1.00 87.12 131 LYS A C 1
ATOM 1029 O O . LYS A 1 131 ? 20.026 -0.222 7.938 1.00 87.12 131 LYS A O 1
ATOM 1034 N N . ASP A 1 132 ? 19.128 1.282 9.350 1.00 90.00 132 ASP A N 1
ATOM 1035 C CA . ASP A 1 132 ? 19.620 0.647 10.572 1.00 90.00 132 ASP A CA 1
ATOM 1036 C C . ASP A 1 132 ? 18.870 -0.663 10.840 1.00 90.00 132 ASP A C 1
ATOM 1038 O O . ASP A 1 132 ? 19.459 -1.627 11.327 1.00 90.00 132 ASP A O 1
ATOM 1042 N N . ASN A 1 133 ? 17.595 -0.720 10.443 1.00 88.38 133 ASN A N 1
ATOM 1043 C CA . ASN A 1 133 ? 16.754 -1.914 10.550 1.00 88.38 133 ASN A CA 1
ATOM 1044 C C . ASN A 1 133 ? 16.613 -2.704 9.235 1.00 88.38 133 ASN A C 1
ATOM 1046 O O . ASN A 1 133 ? 15.942 -3.735 9.205 1.00 88.38 133 ASN A O 1
ATOM 1050 N N . GLY A 1 134 ? 17.240 -2.242 8.148 1.00 89.25 134 GLY A N 1
ATOM 1051 C CA . GLY A 1 134 ? 17.186 -2.898 6.840 1.00 89.25 134 GLY A CA 1
ATOM 1052 C C . GLY A 1 134 ? 15.800 -2.877 6.186 1.00 89.25 134 GLY A C 1
ATOM 1053 O O . GLY A 1 134 ? 15.446 -3.807 5.459 1.00 89.25 134 GLY A O 1
ATOM 1054 N N . TYR A 1 135 ? 14.988 -1.852 6.464 1.00 92.12 135 TYR A N 1
ATOM 1055 C CA . TYR A 1 135 ? 13.649 -1.717 5.894 1.00 92.12 135 TYR A CA 1
ATOM 1056 C C . TYR A 1 135 ? 13.665 -0.901 4.605 1.00 92.12 135 TYR A C 1
ATOM 1058 O O . TYR A 1 135 ? 14.175 0.223 4.546 1.00 92.12 135 TYR A O 1
ATOM 1066 N N . PHE A 1 136 ? 13.021 -1.445 3.578 1.00 93.94 136 PHE A N 1
ATOM 1067 C CA . PHE A 1 136 ? 12.843 -0.815 2.276 1.00 93.94 136 PHE A CA 1
ATOM 1068 C C . PHE A 1 136 ? 11.432 -1.081 1.742 1.00 93.94 136 PHE A C 1
ATOM 1070 O O . PHE A 1 136 ? 10.731 -1.961 2.218 1.00 93.94 136 PHE A O 1
ATOM 1077 N N . GLU A 1 137 ? 10.982 -0.321 0.749 1.00 94.88 137 GLU A N 1
ATOM 1078 C CA . GLU A 1 137 ? 9.717 -0.614 0.063 1.00 94.88 137 GLU A CA 1
ATOM 1079 C C . GLU A 1 137 ? 9.959 -1.311 -1.271 1.00 94.88 137 GLU A C 1
ATOM 1081 O O . GLU A 1 137 ? 10.808 -0.866 -2.042 1.00 94.88 137 GLU A O 1
ATOM 1086 N N . TYR A 1 138 ? 9.167 -2.346 -1.564 1.00 96.69 138 TYR A N 1
ATOM 1087 C CA . TYR A 1 138 ? 9.065 -2.940 -2.898 1.00 96.69 138 TYR A CA 1
ATOM 1088 C C . TYR A 1 138 ? 8.332 -1.978 -3.825 1.00 96.69 138 TYR A C 1
ATOM 1090 O O . TYR A 1 138 ? 7.190 -1.597 -3.542 1.00 96.69 138 TYR A O 1
ATOM 1098 N N . ARG A 1 139 ? 8.979 -1.574 -4.916 1.00 97.69 139 ARG A N 1
ATOM 1099 C CA . ARG A 1 139 ? 8.446 -0.566 -5.827 1.00 97.69 139 ARG A CA 1
ATOM 1100 C C . ARG A 1 139 ? 8.551 -0.994 -7.273 1.00 97.69 139 ARG A C 1
ATOM 1102 O O . ARG A 1 139 ? 9.429 -1.757 -7.662 1.00 97.69 139 ARG A O 1
ATOM 1109 N N . PHE A 1 140 ? 7.664 -0.426 -8.073 1.00 98.19 140 PHE A N 1
ATOM 1110 C CA . PHE A 1 140 ? 7.620 -0.620 -9.508 1.00 98.19 140 PHE A CA 1
ATOM 1111 C C . PHE A 1 140 ? 7.370 0.724 -10.185 1.00 98.19 140 PHE A C 1
ATOM 1113 O O . PHE A 1 140 ? 6.364 1.373 -9.906 1.00 98.19 140 PHE A O 1
ATOM 1120 N N . THR A 1 141 ? 8.287 1.186 -11.033 1.00 97.62 141 THR A N 1
ATOM 1121 C CA . THR A 1 141 ? 8.130 2.465 -11.738 1.00 97.62 141 THR A CA 1
ATOM 1122 C C . THR A 1 141 ? 7.615 2.253 -13.151 1.00 97.62 141 THR A C 1
ATOM 1124 O O . THR A 1 141 ? 8.206 1.487 -13.910 1.00 97.62 141 THR A O 1
ATOM 1127 N N . THR A 1 142 ? 6.543 2.965 -13.507 1.00 96.00 142 THR A N 1
ATOM 1128 C CA . THR A 1 142 ? 5.973 2.981 -14.863 1.00 96.00 142 THR A CA 1
ATOM 1129 C C . THR A 1 142 ? 6.061 4.359 -15.526 1.00 96.00 142 THR A C 1
ATOM 1131 O O . THR A 1 142 ? 5.378 4.614 -16.508 1.00 96.00 142 THR A O 1
ATOM 1134 N N . THR A 1 143 ? 6.850 5.283 -14.967 1.00 92.81 143 THR A N 1
ATOM 1135 C CA . THR A 1 143 ? 6.922 6.688 -15.418 1.00 92.81 143 THR A CA 1
ATOM 1136 C C . THR A 1 143 ? 8.122 6.981 -16.322 1.00 92.81 143 THR A C 1
ATOM 1138 O O . THR A 1 143 ? 8.544 8.130 -16.410 1.00 92.81 143 THR A O 1
ATOM 1141 N N . GLN A 1 144 ? 8.767 5.951 -16.862 1.00 91.06 144 GLN A N 1
ATOM 1142 C CA . GLN A 1 144 ? 9.876 6.093 -17.809 1.00 91.06 144 GLN A CA 1
ATOM 1143 C C . GLN A 1 144 ? 9.325 6.024 -19.236 1.00 91.06 144 GLN A C 1
ATOM 1145 O O . GLN A 1 144 ? 8.259 5.453 -19.443 1.00 91.06 144 GLN A O 1
ATOM 1150 N N . ASP A 1 145 ? 10.044 6.585 -20.207 1.00 91.62 145 ASP A N 1
ATOM 1151 C CA . ASP A 1 145 ? 9.561 6.718 -21.593 1.00 91.62 145 ASP A CA 1
ATOM 1152 C C . ASP A 1 145 ? 9.283 5.370 -22.290 1.00 91.62 145 ASP A C 1
ATOM 1154 O O . ASP A 1 145 ? 8.537 5.314 -23.264 1.00 91.62 145 ASP A O 1
ATOM 1158 N N . ASP A 1 146 ? 9.886 4.283 -21.804 1.00 89.81 146 ASP A N 1
ATOM 1159 C CA . ASP A 1 146 ? 9.737 2.910 -22.297 1.00 89.81 146 ASP A CA 1
ATOM 1160 C C . ASP A 1 146 ? 8.838 2.031 -21.408 1.00 89.81 146 ASP A C 1
ATOM 1162 O O . ASP A 1 146 ? 8.753 0.814 -21.600 1.00 89.81 146 ASP A O 1
ATOM 1166 N N . ALA A 1 147 ? 8.175 2.644 -20.429 1.00 93.31 147 ALA A N 1
ATOM 1167 C CA . ALA A 1 147 ? 7.228 2.002 -19.540 1.00 93.31 147 ALA A CA 1
ATOM 1168 C C . ALA A 1 147 ? 5.783 2.312 -19.957 1.00 93.31 147 ALA A C 1
ATOM 1170 O O . ALA A 1 147 ? 5.486 3.333 -20.572 1.00 93.31 147 ALA A O 1
ATOM 1171 N N . GLU A 1 148 ? 4.863 1.422 -19.600 1.00 94.56 148 GLU A N 1
ATOM 1172 C CA . GLU A 1 148 ? 3.450 1.549 -19.949 1.00 94.56 148 GLU A CA 1
ATOM 1173 C C . GLU A 1 148 ? 2.583 1.042 -18.801 1.00 94.56 148 GLU A C 1
ATOM 1175 O O . GLU A 1 148 ? 2.935 0.095 -18.096 1.00 94.56 148 GLU A O 1
ATOM 1180 N N . ILE A 1 149 ? 1.415 1.651 -18.644 1.00 96.75 149 ILE A N 1
ATOM 1181 C CA . ILE A 1 149 ? 0.342 1.136 -17.808 1.00 96.75 149 ILE A CA 1
ATOM 1182 C C . ILE A 1 149 ? -0.964 1.192 -18.590 1.00 96.75 149 ILE A C 1
ATOM 1184 O O . ILE A 1 149 ? -1.283 2.195 -19.229 1.00 96.75 149 ILE A O 1
ATOM 1188 N N . LYS A 1 150 ? -1.718 0.097 -18.540 1.00 96.69 150 LYS A N 1
ATOM 1189 C CA . LYS A 1 150 ? -2.985 -0.050 -19.248 1.00 96.69 150 LYS A CA 1
ATOM 1190 C C . LYS A 1 150 ? -4.041 -0.582 -18.298 1.00 96.69 150 LYS A C 1
ATOM 1192 O O . LYS A 1 150 ? -3.924 -1.706 -17.813 1.00 96.69 150 LYS A O 1
ATOM 1197 N N . ILE A 1 151 ? -5.098 0.197 -18.083 1.00 97.81 151 ILE A N 1
ATOM 1198 C CA . ILE A 1 151 ? -6.281 -0.266 -17.354 1.00 97.81 151 ILE A CA 1
ATOM 1199 C C . ILE A 1 151 ? -7.008 -1.311 -18.207 1.00 97.81 151 ILE A C 1
ATOM 1201 O O . ILE A 1 151 ? -7.271 -1.095 -19.392 1.00 97.81 151 ILE A O 1
ATOM 1205 N N . THR A 1 152 ? -7.300 -2.468 -17.620 1.00 97.75 152 THR A N 1
ATOM 1206 C CA . THR A 1 152 ? -7.912 -3.616 -18.305 1.00 97.75 152 THR A CA 1
ATOM 1207 C C . THR A 1 152 ? -9.326 -3.912 -17.824 1.00 97.75 152 THR A C 1
ATOM 1209 O O . THR A 1 152 ? -10.137 -4.407 -18.608 1.00 97.75 152 THR A O 1
ATOM 1212 N N . LYS A 1 153 ? -9.648 -3.614 -16.559 1.00 97.75 153 LYS A N 1
ATOM 1213 C CA . LYS A 1 153 ? -10.986 -3.783 -15.965 1.00 97.75 153 LYS A CA 1
ATOM 1214 C C . LYS A 1 153 ? -11.217 -2.696 -14.919 1.00 97.75 153 LYS A C 1
ATOM 1216 O O . LYS A 1 153 ? -10.263 -2.251 -14.298 1.00 97.75 153 LYS A O 1
ATOM 1221 N N . ASN A 1 154 ? -12.476 -2.348 -14.675 1.00 97.56 154 ASN A N 1
ATOM 1222 C CA . ASN A 1 154 ? -12.860 -1.360 -13.665 1.00 97.56 154 ASN A CA 1
ATOM 1223 C C . ASN A 1 154 ? -13.755 -2.004 -12.605 1.00 97.56 154 ASN A C 1
ATOM 1225 O O . ASN A 1 154 ? -14.537 -2.903 -12.927 1.00 97.56 154 ASN A O 1
ATOM 1229 N N . ASN A 1 155 ? -13.687 -1.492 -11.374 1.00 95.44 155 ASN A N 1
ATOM 1230 C CA . ASN A 1 155 ? -14.546 -1.896 -10.254 1.00 95.44 155 ASN A CA 1
ATOM 1231 C C . ASN A 1 155 ? -14.569 -3.419 -9.995 1.00 95.44 155 ASN A C 1
ATOM 1233 O O . ASN A 1 155 ? -15.629 -4.038 -9.883 1.00 95.44 155 ASN A O 1
ATOM 1237 N N . VAL A 1 156 ? -13.386 -4.028 -9.926 1.00 97.38 156 VAL A N 1
ATOM 1238 C CA . VAL A 1 156 ? -13.210 -5.453 -9.621 1.00 97.38 156 VAL A CA 1
ATOM 1239 C C . VAL A 1 156 ? -13.218 -5.688 -8.105 1.00 97.38 156 VAL A C 1
ATOM 1241 O O . VAL A 1 156 ? -12.893 -4.807 -7.307 1.00 97.38 156 VAL A O 1
ATOM 1244 N N . GLU A 1 157 ? -13.622 -6.886 -7.690 1.00 97.31 157 GLU A N 1
ATOM 1245 C CA . GLU A 1 157 ? -13.544 -7.307 -6.293 1.00 97.31 157 GLU A CA 1
ATOM 1246 C C . GLU A 1 157 ? -12.084 -7.489 -5.850 1.00 97.31 157 GLU A C 1
ATOM 1248 O O . GLU A 1 157 ? -11.274 -8.086 -6.554 1.00 97.31 157 GLU A O 1
ATOM 1253 N N . ILE A 1 158 ? -11.751 -6.975 -4.664 1.00 98.19 158 ILE A N 1
ATOM 1254 C CA . ILE A 1 158 ? -10.430 -7.154 -4.052 1.00 98.19 158 ILE A CA 1
ATOM 1255 C C . ILE A 1 158 ? -10.427 -8.502 -3.311 1.00 98.19 158 ILE A C 1
ATOM 1257 O O . ILE A 1 158 ? -11.369 -8.756 -2.553 1.00 98.19 158 ILE A O 1
ATOM 1261 N N . PRO A 1 159 ? -9.387 -9.345 -3.465 1.00 97.69 159 PRO A N 1
ATOM 1262 C CA . PRO A 1 159 ? -9.317 -10.688 -2.880 1.00 97.69 159 PRO A CA 1
ATOM 1263 C C . PRO A 1 159 ? -9.017 -10.645 -1.369 1.00 97.69 159 PRO A C 1
ATOM 1265 O O . PRO A 1 159 ? -7.957 -11.062 -0.902 1.00 97.69 159 PRO A O 1
ATOM 1268 N N . TRP A 1 160 ? -9.944 -10.105 -0.575 1.00 97.62 160 TRP A N 1
ATOM 1269 C CA . TRP A 1 160 ? -9.783 -9.960 0.877 1.00 97.62 160 TRP A CA 1
ATOM 1270 C C . TRP A 1 160 ? -9.637 -11.298 1.614 1.00 97.62 160 TRP A C 1
ATOM 1272 O O . TRP A 1 160 ? -9.097 -11.321 2.715 1.00 97.62 160 TRP A O 1
ATOM 1282 N N . ASP A 1 161 ? -10.070 -12.411 1.015 1.00 97.12 161 ASP A N 1
ATOM 1283 C CA . ASP A 1 161 ? -9.856 -13.768 1.534 1.00 97.12 161 ASP A CA 1
ATOM 1284 C C . ASP A 1 161 ? -8.381 -14.209 1.490 1.00 97.12 161 ASP A C 1
ATOM 1286 O O . ASP A 1 161 ? -8.022 -15.216 2.100 1.00 97.12 161 ASP A O 1
ATOM 1290 N N . LYS A 1 162 ? -7.526 -13.464 0.779 1.00 97.25 162 LYS A N 1
ATOM 1291 C CA . LYS A 1 162 ? -6.070 -13.663 0.725 1.00 97.25 162 LYS A CA 1
ATOM 1292 C C . LYS A 1 162 ? -5.287 -12.739 1.650 1.00 97.25 162 LYS A C 1
ATOM 1294 O O . LYS A 1 162 ? -4.067 -12.847 1.718 1.00 97.25 162 LYS A O 1
ATOM 1299 N N . ALA A 1 163 ? -5.962 -11.813 2.324 1.00 96.94 163 ALA A N 1
ATOM 1300 C CA . ALA A 1 163 ? -5.303 -10.857 3.193 1.00 96.94 163 ALA A CA 1
ATOM 1301 C C . ALA A 1 163 ? -4.687 -11.540 4.421 1.00 96.94 163 ALA A C 1
ATOM 1303 O O . ALA A 1 163 ? -5.271 -12.456 5.004 1.00 96.94 163 ALA A O 1
ATOM 1304 N N . GLU A 1 164 ? -3.525 -11.055 4.852 1.00 95.56 164 GLU A N 1
ATOM 1305 C CA . GLU A 1 164 ? -2.944 -11.467 6.125 1.00 95.56 164 GLU A CA 1
ATOM 1306 C C . GLU A 1 164 ? -3.757 -10.872 7.282 1.00 95.56 164 GLU A C 1
ATOM 1308 O O . GLU A 1 164 ? -4.033 -9.672 7.318 1.00 95.56 164 GLU A O 1
ATOM 1313 N N . ILE A 1 165 ? -4.131 -11.710 8.251 1.00 96.38 165 ILE A N 1
ATOM 1314 C CA . ILE A 1 165 ? -4.805 -11.250 9.467 1.00 96.38 165 ILE A CA 1
ATOM 1315 C C . ILE A 1 165 ? -3.742 -10.774 10.451 1.00 96.38 165 ILE A C 1
ATOM 1317 O O . ILE A 1 165 ? -2.971 -11.588 10.963 1.00 96.38 165 ILE A O 1
ATOM 1321 N N . LEU A 1 166 ? -3.708 -9.475 10.735 1.00 96.94 166 LEU A N 1
ATOM 1322 C CA . LEU A 1 166 ? -2.795 -8.916 11.723 1.00 96.94 166 LEU A CA 1
ATOM 1323 C C . LEU A 1 166 ? -3.355 -9.106 13.128 1.00 96.94 166 LEU A C 1
ATOM 1325 O O . LEU A 1 166 ? -4.514 -8.821 13.429 1.00 96.94 166 LEU A O 1
ATOM 1329 N N . THR A 1 167 ? -2.467 -9.545 14.000 1.00 96.00 167 THR A N 1
ATOM 1330 C CA . THR A 1 167 ? -2.649 -9.699 15.435 1.00 96.00 167 THR A CA 1
ATOM 1331 C C . THR A 1 167 ? -1.420 -9.118 16.126 1.00 96.00 167 THR A C 1
ATOM 1333 O O . THR A 1 167 ? -0.389 -8.876 15.497 1.00 96.00 167 THR A O 1
ATOM 1336 N N . VAL A 1 168 ? -1.471 -8.981 17.447 1.00 95.75 168 VAL A N 1
ATOM 1337 C CA . VAL A 1 168 ? -0.308 -8.548 18.243 1.00 95.75 168 VAL A CA 1
ATOM 1338 C C . VAL A 1 168 ? 0.923 -9.456 18.107 1.00 95.75 168 VAL A C 1
ATOM 1340 O O . VAL A 1 168 ? 2.030 -9.043 18.433 1.00 95.75 168 VAL A O 1
ATOM 1343 N N . ASN A 1 169 ? 0.756 -10.680 17.594 1.00 94.19 169 ASN A N 1
ATOM 1344 C CA . ASN A 1 169 ? 1.849 -11.633 17.391 1.00 94.19 169 ASN A CA 1
ATOM 1345 C C . ASN A 1 169 ? 2.471 -11.568 15.983 1.00 94.19 169 ASN A C 1
ATOM 1347 O O . ASN A 1 169 ? 3.500 -12.200 15.750 1.00 94.19 169 ASN A O 1
ATOM 1351 N N . ASN A 1 170 ? 1.860 -10.841 15.044 1.00 93.75 170 ASN A N 1
ATOM 1352 C CA . ASN A 1 170 ? 2.333 -10.679 13.664 1.00 93.75 170 ASN A CA 1
ATOM 1353 C C . ASN A 1 170 ? 2.049 -9.259 13.156 1.00 93.75 170 ASN A C 1
ATOM 1355 O O . ASN A 1 170 ? 1.4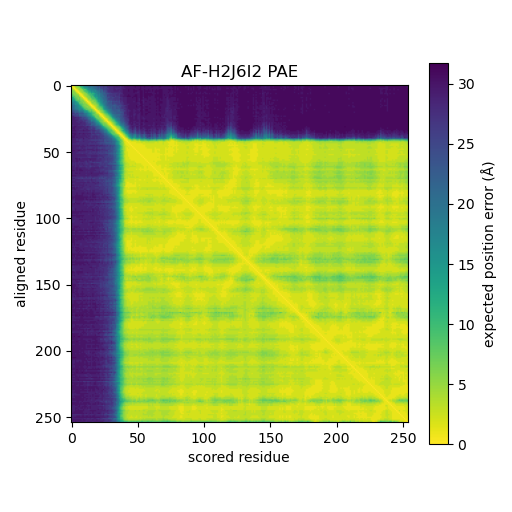16 -9.052 12.122 1.00 93.75 170 ASN A O 1
ATOM 1359 N N . LEU A 1 171 ? 2.509 -8.268 13.919 1.00 93.94 171 LEU A N 1
ATOM 1360 C CA . LEU A 1 171 ? 2.376 -6.863 13.552 1.00 93.94 171 LEU A CA 1
ATOM 1361 C C . LEU A 1 171 ? 2.986 -6.567 12.167 1.00 93.94 171 LEU A C 1
ATOM 1363 O O . LEU A 1 171 ? 3.874 -7.297 11.711 1.00 93.94 171 LEU A O 1
ATOM 1367 N N . PRO A 1 172 ? 2.538 -5.486 11.501 1.00 91.06 172 PRO A N 1
ATOM 1368 C CA . PRO A 1 172 ? 3.099 -5.042 10.231 1.00 91.06 172 PRO A CA 1
ATOM 1369 C C . PRO A 1 172 ? 4.627 -4.996 10.232 1.00 91.06 172 PRO A C 1
ATOM 1371 O O . PRO A 1 172 ? 5.255 -4.514 11.176 1.00 91.06 172 PRO A O 1
ATOM 1374 N N . GLY A 1 173 ? 5.222 -5.473 9.146 1.00 90.69 173 GLY A N 1
ATOM 1375 C CA . GLY A 1 173 ? 6.658 -5.636 9.028 1.00 90.69 173 GLY A CA 1
ATOM 1376 C C . GLY A 1 173 ? 7.113 -5.763 7.581 1.00 90.69 173 GLY A C 1
ATOM 1377 O O . GLY A 1 173 ? 6.333 -5.734 6.634 1.00 90.69 173 GLY A O 1
ATOM 1378 N N . MET A 1 174 ? 8.420 -5.923 7.396 1.00 87.56 174 MET A N 1
ATOM 1379 C CA . MET A 1 174 ? 9.031 -5.945 6.064 1.00 87.56 174 MET A CA 1
ATOM 1380 C C . MET A 1 174 ? 8.403 -7.002 5.138 1.00 87.56 174 MET A C 1
ATOM 1382 O O . MET A 1 174 ? 8.146 -6.739 3.965 1.00 87.56 174 MET A O 1
ATOM 1386 N N . ASN A 1 175 ? 8.095 -8.181 5.686 1.00 85.88 175 ASN A N 1
ATOM 1387 C CA . ASN A 1 175 ? 7.564 -9.315 4.928 1.00 85.88 175 ASN A CA 1
ATOM 1388 C C . ASN A 1 175 ? 6.144 -9.093 4.383 1.00 85.88 175 ASN A C 1
ATOM 1390 O O . ASN A 1 175 ? 5.751 -9.799 3.456 1.00 85.88 175 ASN A O 1
ATOM 1394 N N . ASN A 1 176 ? 5.385 -8.135 4.928 1.00 88.25 176 ASN A N 1
ATOM 1395 C CA . ASN A 1 176 ? 4.021 -7.848 4.486 1.00 88.25 176 ASN A CA 1
ATOM 1396 C C . ASN A 1 176 ? 3.841 -6.469 3.842 1.00 88.25 176 ASN A C 1
ATOM 1398 O O . ASN A 1 176 ? 2.730 -6.148 3.425 1.00 88.25 176 ASN A O 1
ATOM 1402 N N . ILE A 1 177 ? 4.920 -5.698 3.639 1.00 93.38 177 ILE A N 1
ATOM 1403 C CA . ILE A 1 177 ? 4.870 -4.469 2.830 1.00 93.38 177 ILE A CA 1
ATOM 1404 C C . ILE A 1 177 ? 4.257 -4.765 1.460 1.00 93.38 177 ILE A C 1
ATOM 1406 O O . ILE A 1 177 ? 4.714 -5.641 0.722 1.00 93.38 177 ILE A O 1
ATOM 1410 N N . GLY A 1 178 ? 3.252 -3.973 1.106 1.00 93.75 178 GLY A N 1
ATOM 1411 C CA . GLY A 1 178 ? 2.497 -4.026 -0.136 1.00 93.75 178 GLY A CA 1
ATOM 1412 C C . GLY A 1 178 ? 1.417 -5.106 -0.166 1.00 93.75 178 GLY A C 1
ATOM 1413 O O . GLY A 1 178 ? 0.613 -5.094 -1.088 1.00 93.75 178 GLY A O 1
ATOM 1414 N N . ASN A 1 179 ? 1.360 -6.020 0.804 1.00 95.81 179 ASN A N 1
ATOM 1415 C CA . ASN A 1 179 ? 0.355 -7.085 0.822 1.00 95.81 179 ASN A CA 1
ATOM 1416 C C . ASN A 1 179 ? -0.963 -6.611 1.437 1.00 95.81 179 ASN A C 1
ATOM 1418 O O . ASN A 1 179 ? -0.993 -5.684 2.255 1.00 95.81 179 ASN A O 1
ATOM 1422 N N . LEU A 1 180 ? -2.045 -7.291 1.054 1.00 97.44 180 LEU A N 1
ATOM 1423 C CA . LEU A 1 180 ? -3.343 -7.123 1.693 1.00 97.44 180 LEU A CA 1
ATOM 1424 C C . LEU A 1 180 ? -3.289 -7.539 3.160 1.00 97.44 180 LEU A C 1
ATOM 1426 O O . LEU A 1 180 ? -2.750 -8.593 3.499 1.00 97.44 180 LEU A O 1
ATOM 1430 N N . VAL A 1 181 ? -3.925 -6.738 4.008 1.00 97.62 181 VAL A N 1
ATOM 1431 C CA . VAL A 1 181 ? -4.079 -7.024 5.432 1.00 97.62 181 VAL A CA 1
ATOM 1432 C C . VAL A 1 181 ? -5.498 -6.767 5.905 1.00 97.62 181 VAL A C 1
ATOM 1434 O O . VAL A 1 181 ? -6.204 -5.899 5.381 1.00 97.62 181 VAL A O 1
ATOM 1437 N N . VAL A 1 182 ? -5.890 -7.508 6.935 1.00 97.94 182 VAL A N 1
ATOM 1438 C CA . VAL A 1 182 ? -7.102 -7.280 7.721 1.00 97.94 182 VAL A CA 1
ATOM 1439 C C . VAL A 1 182 ? -6.727 -7.307 9.193 1.00 97.94 182 VAL A C 1
ATOM 1441 O O . VAL A 1 182 ? -5.929 -8.138 9.615 1.00 97.94 182 VAL A O 1
ATOM 1444 N N . PHE A 1 183 ? -7.301 -6.421 9.994 1.00 98.19 183 PHE A N 1
ATOM 1445 C CA . PHE A 1 183 ? -7.150 -6.482 11.442 1.00 98.19 183 PHE A CA 1
ATOM 1446 C C . PHE A 1 183 ? -8.434 -6.062 12.139 1.00 98.19 183 PHE A C 1
ATOM 1448 O O . PHE A 1 183 ? -9.215 -5.279 11.602 1.00 98.19 183 PHE A O 1
ATOM 1455 N N . GLU A 1 184 ? -8.638 -6.572 13.349 1.00 98.31 184 GLU A N 1
ATOM 1456 C CA . GLU A 1 184 ? -9.666 -6.071 14.250 1.00 98.31 184 GLU A CA 1
ATOM 1457 C C . GLU A 1 184 ? -9.007 -5.281 15.370 1.00 98.31 184 GLU A C 1
ATOM 1459 O O . GLU A 1 184 ? -8.124 -5.793 16.053 1.00 98.31 184 GLU A O 1
ATOM 1464 N N . GLY A 1 185 ? -9.437 -4.040 15.572 1.00 98.25 185 GLY A N 1
ATOM 1465 C CA . GLY A 1 185 ? -8.837 -3.182 16.581 1.00 98.25 185 GLY A CA 1
ATOM 1466 C C . GLY A 1 185 ? -9.786 -2.122 17.109 1.00 98.25 185 GLY A C 1
ATOM 1467 O O . GLY A 1 185 ? -10.712 -1.671 16.427 1.00 98.25 185 GLY A O 1
ATOM 1468 N N . LYS A 1 186 ? -9.548 -1.721 18.352 1.00 98.62 186 LYS A N 1
ATOM 1469 C CA . LYS A 1 186 ? -10.204 -0.594 18.997 1.00 98.62 186 LYS A CA 1
ATOM 1470 C C . LYS A 1 186 ? -9.487 0.692 18.613 1.00 98.62 186 LYS A C 1
ATOM 1472 O O . LYS A 1 186 ? -8.291 0.833 18.850 1.00 98.62 186 LYS A O 1
ATOM 1477 N N . TYR A 1 187 ? -10.218 1.643 18.041 1.00 98.62 187 TYR A N 1
ATOM 1478 C CA . TYR A 1 187 ? -9.647 2.950 17.725 1.00 98.62 187 TYR A CA 1
ATOM 1479 C C . TYR A 1 187 ? -9.394 3.739 19.014 1.00 98.62 187 TYR A C 1
ATOM 1481 O O . TYR A 1 187 ? -10.322 3.970 19.795 1.00 98.62 187 TYR A O 1
ATOM 1489 N N . LEU A 1 188 ? -8.151 4.165 19.237 1.00 98.56 188 LEU A N 1
ATOM 1490 C CA . LEU A 1 188 ? -7.749 4.886 20.442 1.00 98.56 188 LEU A CA 1
ATOM 1491 C C . LEU A 1 188 ? -7.836 6.400 20.258 1.00 98.56 188 LEU A C 1
ATOM 1493 O O . LEU A 1 188 ? -8.544 7.077 21.000 1.00 98.56 188 LEU A O 1
ATOM 1497 N N . LYS A 1 189 ? -7.077 6.940 19.304 1.00 98.06 189 LYS A N 1
ATOM 1498 C CA . LYS A 1 189 ? -6.913 8.381 19.057 1.00 98.06 189 LYS A CA 1
ATOM 1499 C C . LYS A 1 189 ? -6.054 8.602 17.810 1.00 98.06 189 LYS A C 1
ATOM 1501 O O . LYS A 1 189 ? -5.582 7.647 17.198 1.00 98.06 189 LYS A O 1
ATOM 1506 N N . LYS A 1 190 ? -5.811 9.869 17.472 1.00 97.75 190 LYS A N 1
ATOM 1507 C CA . LYS A 1 190 ? -4.726 10.242 16.561 1.00 97.75 190 LYS A CA 1
ATOM 1508 C C . LYS A 1 190 ? -3.411 10.429 17.329 1.00 97.75 190 LYS A C 1
ATOM 1510 O O . LYS A 1 190 ? -3.446 10.912 18.463 1.00 97.75 190 LYS A O 1
ATOM 1515 N N . ASP A 1 191 ? -2.292 10.079 16.701 1.00 96.25 191 ASP A N 1
ATOM 1516 C CA . ASP A 1 191 ? -0.947 10.456 17.153 1.00 96.25 191 ASP A CA 1
ATOM 1517 C C . ASP A 1 191 ? -0.639 11.934 16.815 1.00 96.25 191 ASP A C 1
ATOM 1519 O O . ASP A 1 191 ? -1.439 12.631 16.178 1.00 96.25 191 ASP A O 1
ATOM 1523 N N . ASP A 1 192 ? 0.543 12.417 17.205 1.00 94.69 192 ASP A N 1
ATOM 1524 C CA . ASP A 1 192 ? 0.981 13.803 16.958 1.00 94.69 192 ASP A CA 1
ATOM 1525 C C . ASP A 1 192 ? 1.197 14.126 15.462 1.00 94.69 192 ASP A C 1
ATOM 1527 O O . ASP A 1 192 ? 1.325 15.289 15.074 1.00 94.69 192 ASP A O 1
ATOM 1531 N N . HIS A 1 193 ? 1.212 13.106 14.602 1.00 94.19 193 HIS A N 1
ATOM 1532 C CA . HIS A 1 193 ? 1.324 13.217 13.148 1.00 94.19 193 HIS A CA 1
ATOM 1533 C C . HIS A 1 193 ? -0.021 13.002 12.430 1.00 94.19 193 HIS A C 1
ATOM 1535 O O . HIS A 1 193 ? -0.074 12.995 11.196 1.00 94.19 193 HIS A O 1
ATOM 1541 N N . GLY A 1 194 ? -1.112 12.844 13.184 1.00 95.38 194 GLY A N 1
ATOM 1542 C CA . GLY A 1 194 ? -2.455 12.623 12.662 1.00 95.38 194 GLY A CA 1
ATOM 1543 C C . GLY A 1 194 ? -2.720 11.203 12.153 1.00 95.38 194 GLY A C 1
ATOM 1544 O O . GLY A 1 194 ? -3.754 10.997 11.515 1.00 95.38 194 GLY A O 1
ATOM 1545 N N . ASN A 1 195 ? -1.820 10.241 12.387 1.00 97.69 195 ASN A N 1
ATOM 1546 C CA . ASN A 1 195 ? -2.084 8.825 12.125 1.00 97.69 195 ASN A CA 1
ATOM 1547 C C . ASN A 1 195 ? -3.064 8.290 13.166 1.00 97.69 195 ASN A C 1
ATOM 1549 O O . ASN A 1 195 ? -3.118 8.786 14.286 1.00 97.69 195 ASN A O 1
ATOM 1553 N N . PHE A 1 196 ? -3.828 7.269 12.808 1.00 98.25 196 PHE A N 1
ATOM 1554 C CA . PHE A 1 196 ? -4.870 6.719 13.665 1.00 98.25 196 PHE A CA 1
ATOM 1555 C C . PHE A 1 196 ? -4.350 5.480 14.388 1.00 98.25 196 PHE A C 1
ATOM 1557 O O . PHE A 1 196 ? -3.947 4.518 13.737 1.00 98.25 196 PHE A O 1
ATOM 1564 N N . GLU A 1 197 ? -4.375 5.516 15.716 1.00 98.44 197 GLU A N 1
ATOM 1565 C CA . GLU A 1 197 ? -3.882 4.458 16.597 1.00 98.44 197 GLU A CA 1
ATOM 1566 C C . GLU A 1 197 ? -4.968 3.412 16.869 1.00 98.44 197 GLU A C 1
ATOM 1568 O O . GLU A 1 197 ? -6.067 3.752 17.322 1.00 98.44 197 GLU A O 1
ATOM 1573 N N . PHE A 1 198 ? -4.647 2.141 16.626 1.00 98.50 198 PHE A N 1
ATOM 1574 C CA . PHE A 1 198 ? -5.514 0.999 16.898 1.00 98.50 198 PHE A CA 1
ATOM 1575 C C . PHE A 1 198 ? -4.850 0.011 17.854 1.00 98.50 198 PHE A C 1
ATOM 1577 O O . PHE A 1 198 ? -3.687 -0.355 17.685 1.00 98.50 198 PHE A O 1
ATOM 1584 N N . ASP A 1 199 ? -5.636 -0.424 18.829 1.00 98.44 199 ASP A N 1
ATOM 1585 C CA . ASP A 1 199 ? -5.314 -1.446 19.823 1.00 98.44 199 ASP A CA 1
ATOM 1586 C C . ASP A 1 199 ? -5.949 -2.774 19.400 1.00 98.44 199 ASP A C 1
ATOM 1588 O O . ASP A 1 199 ? -7.168 -2.849 19.216 1.00 98.44 199 ASP A O 1
ATOM 1592 N N . LEU A 1 200 ? -5.137 -3.807 19.198 1.00 98.12 200 LEU A N 1
ATOM 1593 C CA . LEU A 1 200 ? -5.586 -5.104 18.688 1.00 98.12 200 LEU A CA 1
ATOM 1594 C C . LEU A 1 200 ? -5.964 -6.078 19.817 1.00 98.12 200 LEU A C 1
ATOM 1596 O O . LEU A 1 200 ? -6.646 -7.071 19.550 1.00 98.12 200 LEU A O 1
ATOM 1600 N N . ASN A 1 201 ? -5.540 -5.830 21.061 1.00 97.00 201 ASN A N 1
ATOM 1601 C CA . ASN A 1 201 ? -5.720 -6.753 22.191 1.00 97.00 201 ASN A CA 1
ATOM 1602 C C . ASN A 1 201 ? -6.445 -6.149 23.410 1.00 97.00 201 ASN A C 1
ATOM 1604 O O . ASN A 1 201 ? -6.559 -6.821 24.437 1.00 97.00 201 ASN A O 1
ATOM 1608 N N . ASP A 1 202 ? -6.978 -4.937 23.271 1.00 94.94 202 ASP A N 1
ATOM 1609 C CA . ASP A 1 202 ? -7.720 -4.193 24.287 1.00 94.94 202 ASP A CA 1
ATOM 1610 C C . ASP A 1 202 ? -6.878 -3.865 25.552 1.00 94.94 202 ASP A C 1
ATOM 1612 O O . ASP A 1 202 ? -7.429 -3.727 26.651 1.00 94.94 202 ASP A O 1
ATOM 1616 N N . ASP A 1 203 ? -5.547 -3.713 25.425 1.00 96.94 203 ASP A N 1
ATOM 1617 C CA . ASP A 1 203 ? -4.633 -3.352 26.529 1.00 96.94 203 ASP A CA 1
ATOM 1618 C C . ASP A 1 203 ? -4.420 -1.834 26.724 1.00 96.94 203 ASP A C 1
ATOM 1620 O O . ASP A 1 203 ? -3.738 -1.400 27.664 1.00 96.94 203 ASP A O 1
ATOM 1624 N N . GLY A 1 204 ? -5.034 -1.023 25.862 1.00 96.62 204 GLY A N 1
ATOM 1625 C CA . GLY A 1 204 ? -4.970 0.433 25.867 1.00 96.62 204 GLY A CA 1
ATOM 1626 C C . GLY A 1 204 ? -3.740 1.025 25.175 1.00 96.62 204 GLY A C 1
ATOM 1627 O O . GLY A 1 204 ? -3.531 2.238 25.295 1.00 96.62 204 GLY A O 1
ATOM 1628 N N . LYS A 1 205 ? -2.925 0.225 24.479 1.00 97.00 205 LYS A N 1
ATOM 1629 C CA . LYS A 1 205 ? -1.759 0.687 23.714 1.00 97.00 205 LYS A CA 1
ATOM 1630 C C . LYS A 1 205 ? -1.990 0.549 22.214 1.00 97.00 205 LYS A C 1
ATOM 1632 O O . LYS A 1 205 ? -2.739 -0.293 21.743 1.00 97.00 205 LYS A O 1
ATOM 1637 N N . SER A 1 206 ? -1.333 1.421 21.455 1.00 97.25 206 SER A N 1
ATOM 1638 C CA . SER A 1 206 ? -1.350 1.342 19.998 1.00 97.25 206 SER A CA 1
ATOM 1639 C C . SER A 1 206 ? -0.468 0.190 19.524 1.00 97.25 206 SER A C 1
ATOM 1641 O O . SER A 1 206 ? 0.727 0.177 19.814 1.00 97.25 206 SER A O 1
ATOM 1643 N N . ASP A 1 207 ? -1.040 -0.695 18.716 1.00 97.25 207 ASP A N 1
ATOM 1644 C CA . ASP A 1 207 ? -0.349 -1.802 18.048 1.00 97.25 207 ASP A CA 1
ATOM 1645 C C . ASP A 1 207 ? -0.177 -1.533 16.546 1.00 97.25 207 ASP A C 1
ATOM 1647 O O . ASP A 1 207 ? 0.855 -1.848 15.952 1.00 97.25 207 ASP A O 1
ATOM 1651 N N . VAL A 1 208 ? -1.193 -0.926 15.920 1.00 97.44 208 VAL A N 1
ATOM 1652 C CA . VAL A 1 208 ? -1.244 -0.655 14.477 1.00 97.44 208 VAL A CA 1
ATOM 1653 C C . VAL A 1 208 ? -1.620 0.800 14.225 1.00 97.44 208 VAL A C 1
ATOM 1655 O O . VAL A 1 208 ? -2.472 1.369 14.904 1.00 97.44 208 VAL A O 1
ATOM 1658 N N . LEU A 1 209 ? -0.995 1.393 13.207 1.00 97.81 209 LEU A N 1
ATOM 1659 C CA . LEU A 1 209 ? -1.295 2.742 12.739 1.00 97.81 209 LEU A CA 1
ATOM 1660 C C . LEU A 1 209 ? -1.929 2.707 11.349 1.00 97.81 209 LEU A C 1
ATOM 1662 O O . LEU A 1 209 ? -1.392 2.073 10.436 1.00 97.81 209 LEU A O 1
ATOM 1666 N N . ILE A 1 210 ? -3.006 3.467 11.159 1.00 98.00 210 ILE A N 1
ATOM 1667 C CA . ILE A 1 210 ? -3.480 3.853 9.823 1.00 98.00 210 ILE A CA 1
ATOM 1668 C C . ILE A 1 210 ? -2.901 5.221 9.479 1.00 98.00 210 ILE A C 1
ATOM 1670 O O . ILE A 1 210 ? -2.929 6.143 10.297 1.00 98.00 210 ILE A O 1
ATOM 1674 N N . VAL A 1 211 ? -2.365 5.356 8.266 1.00 96.56 211 VAL A N 1
ATOM 1675 C CA . VAL A 1 211 ? -1.712 6.591 7.818 1.00 96.56 211 VAL A CA 1
ATOM 1676 C C . VAL A 1 211 ? -2.681 7.778 7.792 1.00 96.56 211 VAL A C 1
ATOM 1678 O O . VAL A 1 211 ? -3.843 7.653 7.407 1.00 96.56 211 VAL A O 1
ATOM 1681 N N . SER A 1 212 ? -2.184 8.962 8.152 1.00 95.69 212 SER A N 1
ATOM 1682 C CA . SER A 1 212 ? -2.975 10.201 8.204 1.00 95.69 212 SER A CA 1
ATOM 1683 C C . SER A 1 212 ? -3.657 10.583 6.881 1.00 95.69 212 SER A C 1
ATOM 1685 O O . SER A 1 212 ? -4.702 11.235 6.891 1.00 95.69 212 SER A O 1
ATOM 1687 N N . TYR A 1 213 ? -3.129 10.134 5.738 1.00 92.94 213 TYR A N 1
ATOM 1688 C CA . TYR A 1 213 ? -3.725 10.361 4.414 1.00 92.94 213 TYR A CA 1
ATOM 1689 C C . TYR A 1 213 ? -5.095 9.693 4.232 1.00 92.94 213 TYR A C 1
ATOM 1691 O O . TYR A 1 213 ? -5.852 10.098 3.358 1.00 92.94 213 TYR A O 1
ATOM 1699 N N . CYS A 1 214 ? -5.452 8.738 5.093 1.00 95.25 214 CYS A N 1
ATOM 1700 C CA . CYS A 1 214 ? -6.764 8.100 5.103 1.00 95.25 214 CYS A CA 1
ATOM 1701 C C . CYS A 1 214 ? -7.810 8.876 5.925 1.00 95.25 214 CYS A C 1
ATOM 1703 O O . CYS A 1 214 ? -8.876 8.329 6.190 1.00 95.25 214 CYS A O 1
ATOM 1705 N N . SER A 1 215 ? -7.547 10.120 6.359 1.00 95.19 215 SER A N 1
ATOM 1706 C CA . SER A 1 215 ? -8.463 10.807 7.285 1.00 95.19 215 SER A CA 1
ATOM 1707 C C . SER A 1 215 ? -9.884 10.931 6.755 1.00 95.19 215 SER A C 1
ATOM 1709 O O . SER A 1 215 ? -10.803 10.558 7.470 1.00 95.19 215 SER A O 1
ATOM 1711 N N . SER A 1 216 ? -10.072 11.371 5.507 1.00 95.06 216 SER A N 1
ATOM 1712 C CA . SER A 1 216 ? -11.417 11.480 4.926 1.00 95.06 216 SER A CA 1
ATOM 1713 C C . SER A 1 216 ? -12.131 10.130 4.876 1.00 95.06 216 SER A C 1
ATOM 1715 O O . SER A 1 216 ? -13.316 10.057 5.155 1.00 95.06 216 SER A O 1
ATOM 1717 N N . ILE A 1 217 ? -11.396 9.050 4.603 1.00 97.12 217 ILE A N 1
ATOM 1718 C CA . ILE A 1 217 ? -11.932 7.687 4.539 1.00 97.12 217 ILE A CA 1
ATOM 1719 C C . ILE A 1 217 ? -12.432 7.228 5.914 1.00 97.12 217 ILE A C 1
ATOM 1721 O O . ILE A 1 217 ? -13.498 6.624 6.021 1.00 97.12 217 ILE A O 1
ATOM 1725 N N . LEU A 1 218 ? -11.677 7.523 6.975 1.00 97.19 218 LEU A N 1
ATOM 1726 C CA . LEU A 1 218 ? -12.063 7.173 8.342 1.00 97.19 218 LEU A CA 1
ATOM 1727 C C . LEU A 1 218 ? -13.200 8.057 8.868 1.00 97.19 218 LEU A C 1
ATOM 1729 O O . LEU A 1 218 ? -14.058 7.567 9.607 1.00 97.19 218 LEU A O 1
ATOM 1733 N N . ASP A 1 219 ? -13.214 9.331 8.476 1.00 95.38 219 ASP A N 1
ATOM 1734 C CA . ASP A 1 219 ? -14.288 10.269 8.800 1.00 95.38 219 ASP A CA 1
ATOM 1735 C C . ASP A 1 219 ? -15.601 9.837 8.112 1.00 95.38 219 ASP A C 1
ATOM 1737 O O . ASP A 1 219 ? -16.636 9.745 8.775 1.00 95.38 219 ASP A O 1
ATOM 1741 N N . ASP A 1 220 ? -15.547 9.459 6.829 1.00 97.25 220 ASP A N 1
ATOM 1742 C CA . ASP A 1 220 ? -16.688 8.941 6.056 1.00 97.25 220 ASP A CA 1
ATOM 1743 C C . ASP A 1 220 ? -17.214 7.606 6.612 1.00 97.25 220 ASP A C 1
ATOM 1745 O O . ASP A 1 220 ? -18.423 7.367 6.634 1.00 97.25 220 ASP A O 1
ATOM 1749 N N . ALA A 1 221 ? -16.326 6.747 7.124 1.00 97.31 221 ALA A N 1
ATOM 1750 C CA . ALA A 1 221 ? -16.698 5.516 7.825 1.00 97.31 221 ALA A CA 1
ATOM 1751 C C . ALA A 1 221 ? -17.283 5.762 9.234 1.00 97.31 221 ALA A C 1
ATOM 1753 O O . ALA A 1 221 ? -17.754 4.824 9.884 1.00 97.31 221 ALA A O 1
ATOM 1754 N N . GLY A 1 222 ? -17.255 7.003 9.733 1.00 96.75 222 GLY A N 1
ATOM 1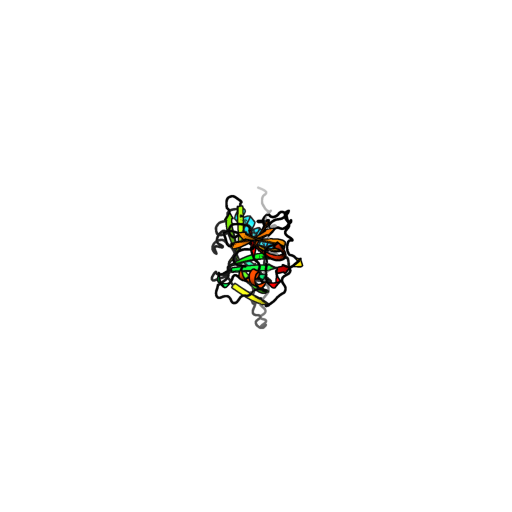755 C CA . GLY A 1 222 ? -17.785 7.365 11.045 1.00 96.75 222 GLY A CA 1
ATOM 1756 C C . GLY A 1 222 ? -16.996 6.762 12.210 1.00 96.75 222 GLY A C 1
ATOM 1757 O O . GLY A 1 222 ? -17.587 6.389 13.229 1.00 96.75 222 GLY A O 1
ATOM 1758 N N . VAL A 1 223 ? -15.671 6.638 12.073 1.00 97.62 223 VAL A N 1
ATOM 1759 C CA . VAL A 1 223 ? -14.810 6.040 13.102 1.00 97.62 223 VAL A CA 1
ATOM 1760 C C . VAL A 1 223 ? -14.756 6.923 14.356 1.00 97.62 223 VAL A C 1
ATOM 1762 O O . VAL A 1 223 ? -14.293 8.059 14.350 1.00 97.62 223 VAL A O 1
ATOM 1765 N N . GLN A 1 224 ? -15.217 6.366 15.473 1.00 97.88 224 GLN A N 1
ATOM 1766 C CA . GLN A 1 224 ? -15.233 6.996 16.796 1.00 97.88 224 GLN A CA 1
ATOM 1767 C C . GLN A 1 224 ? -14.308 6.288 17.784 1.00 97.88 224 GLN A C 1
ATOM 1769 O O . GLN A 1 224 ? -14.228 5.055 17.793 1.00 97.88 224 GLN A O 1
ATOM 1774 N N . VAL A 1 225 ? -13.648 7.086 18.630 1.00 98.12 225 VAL A N 1
ATOM 1775 C CA . VAL A 1 225 ? -12.754 6.627 19.702 1.00 98.12 225 VAL A CA 1
ATOM 1776 C C . VAL A 1 225 ? -13.475 5.647 20.624 1.00 98.12 225 VAL A C 1
ATOM 1778 O O . VAL A 1 225 ? -14.619 5.868 21.018 1.00 98.12 225 VAL A O 1
ATOM 1781 N N . GLY A 1 226 ? -12.786 4.570 20.988 1.00 97.88 226 GLY A N 1
ATOM 1782 C CA . GLY A 1 226 ? -13.255 3.556 21.925 1.00 97.88 226 GLY A CA 1
ATOM 1783 C C . GLY A 1 226 ? -14.071 2.424 21.301 1.00 97.88 226 GLY A C 1
ATOM 1784 O O . GLY A 1 226 ? -14.274 1.414 21.970 1.00 97.88 226 GLY A O 1
ATOM 1785 N N . ASN A 1 227 ? -14.499 2.551 20.043 1.00 98.44 227 ASN A N 1
ATOM 1786 C CA . ASN A 1 227 ? -15.196 1.488 19.317 1.00 98.44 227 ASN A CA 1
ATOM 1787 C C . ASN A 1 227 ? -14.206 0.533 18.633 1.00 98.44 227 ASN A C 1
ATOM 1789 O O . ASN A 1 227 ? -13.095 0.933 18.273 1.00 98.44 227 ASN A O 1
ATOM 1793 N N . LYS A 1 228 ? -14.652 -0.707 18.406 1.00 98.44 228 LYS A N 1
ATOM 1794 C CA . LYS A 1 228 ? -13.912 -1.753 17.695 1.00 98.44 228 LYS A CA 1
ATOM 1795 C C . LYS A 1 228 ? -14.347 -1.841 16.233 1.00 98.44 228 LYS A C 1
ATOM 1797 O O . LYS A 1 228 ? -15.532 -1.701 15.923 1.00 98.44 228 LYS A O 1
ATOM 1802 N N . TYR A 1 229 ? -13.384 -2.069 15.348 1.00 98.69 229 TYR A N 1
ATOM 1803 C CA . TYR A 1 229 ? -13.598 -2.165 13.907 1.00 98.69 229 TYR A CA 1
ATOM 1804 C C . TYR A 1 229 ? -12.773 -3.307 13.325 1.00 98.69 229 TYR A C 1
ATOM 1806 O O . TYR A 1 229 ? -11.646 -3.526 13.758 1.00 98.69 229 TYR A O 1
ATOM 1814 N N . GLU A 1 230 ? -13.313 -3.988 12.319 1.00 98.62 230 GLU A N 1
ATOM 1815 C CA . GLU A 1 230 ? -12.515 -4.704 11.324 1.00 98.62 230 GLU A CA 1
ATOM 1816 C C . GLU A 1 230 ? -12.106 -3.712 10.239 1.00 98.62 230 GLU A C 1
ATOM 1818 O O . GLU A 1 230 ? -12.947 -2.974 9.719 1.00 98.62 230 GLU A O 1
ATOM 1823 N N . ILE A 1 231 ? -10.821 -3.692 9.905 1.00 98.69 231 ILE A N 1
ATOM 1824 C CA . ILE A 1 231 ? -10.242 -2.775 8.930 1.00 98.69 231 ILE A CA 1
ATOM 1825 C C . ILE A 1 231 ? -9.441 -3.568 7.916 1.00 98.69 231 ILE A C 1
ATOM 1827 O O . ILE A 1 231 ? -8.615 -4.404 8.284 1.00 98.69 231 ILE A O 1
ATOM 1831 N N . LYS A 1 232 ? -9.672 -3.271 6.637 1.00 98.56 232 LYS A N 1
ATOM 1832 C CA . LYS A 1 232 ? -8.965 -3.868 5.506 1.00 98.56 232 LYS A CA 1
ATOM 1833 C C . LYS A 1 232 ? -8.129 -2.819 4.785 1.00 98.56 232 LYS A C 1
ATOM 1835 O O . LYS A 1 232 ? -8.544 -1.670 4.634 1.00 98.56 232 LYS A O 1
ATOM 1840 N N . GLY A 1 233 ? -6.950 -3.209 4.323 1.00 97.69 233 GLY A N 1
ATOM 1841 C CA . GLY A 1 233 ? -6.059 -2.294 3.623 1.00 97.69 233 GLY A CA 1
ATOM 1842 C C . GLY A 1 233 ? -4.806 -2.971 3.099 1.00 97.69 233 GLY A C 1
ATOM 1843 O O . GLY A 1 233 ? -4.769 -4.184 2.896 1.00 97.69 233 GLY A O 1
ATOM 1844 N N . VAL A 1 234 ? -3.776 -2.161 2.888 1.00 97.25 234 VAL A N 1
ATOM 1845 C CA . VAL A 1 234 ? -2.453 -2.591 2.428 1.00 97.25 234 VAL A CA 1
ATOM 1846 C C . VAL A 1 234 ? -1.374 -1.998 3.326 1.00 97.25 234 VAL A C 1
ATOM 1848 O O . VAL A 1 234 ? -1.506 -0.863 3.787 1.00 97.25 234 VAL A O 1
ATOM 1851 N N . ILE A 1 235 ? -0.303 -2.745 3.592 1.00 95.75 235 ILE A N 1
ATOM 1852 C CA . ILE A 1 235 ? 0.836 -2.207 4.349 1.00 95.75 235 ILE A CA 1
ATOM 1853 C C . ILE A 1 235 ? 1.723 -1.370 3.440 1.00 95.75 235 ILE A C 1
ATOM 1855 O O . ILE A 1 235 ? 2.150 -1.818 2.381 1.00 95.75 235 ILE A O 1
ATOM 1859 N N . GLY A 1 236 ? 2.068 -0.174 3.890 1.00 94.06 236 GLY A N 1
ATOM 1860 C CA . GLY A 1 236 ? 3.128 0.635 3.301 1.00 94.06 236 GLY A CA 1
ATOM 1861 C C . GLY A 1 236 ? 4.110 1.105 4.363 1.00 94.06 236 GLY A C 1
ATOM 1862 O O . GLY A 1 236 ? 3.925 0.856 5.559 1.00 94.06 236 GLY A O 1
ATOM 1863 N N . TYR A 1 237 ? 5.145 1.824 3.933 1.00 91.62 237 TYR A N 1
ATOM 1864 C CA . TYR A 1 237 ? 6.112 2.414 4.848 1.00 91.62 237 TYR A CA 1
ATOM 1865 C C . TYR A 1 237 ? 6.150 3.936 4.708 1.00 91.62 237 TYR A C 1
ATOM 1867 O O . TYR A 1 237 ? 6.563 4.497 3.691 1.00 91.62 237 TYR A O 1
ATOM 1875 N N . ASN A 1 238 ? 5.783 4.628 5.782 1.00 84.62 238 ASN A N 1
ATOM 1876 C CA . ASN A 1 238 ? 5.871 6.082 5.867 1.00 84.62 238 ASN A CA 1
ATOM 1877 C C . ASN A 1 238 ? 6.305 6.466 7.281 1.00 84.62 238 ASN A C 1
ATOM 1879 O O . ASN A 1 238 ? 5.449 6.639 8.141 1.00 84.62 238 ASN A O 1
ATOM 1883 N N . TYR A 1 239 ? 7.616 6.543 7.535 1.00 83.75 239 TYR A N 1
ATOM 1884 C CA . TYR A 1 239 ? 8.182 6.666 8.890 1.00 83.75 239 TYR A CA 1
ATOM 1885 C C . TYR A 1 239 ? 7.637 5.572 9.828 1.00 83.75 239 TYR A C 1
ATOM 1887 O O . TYR A 1 239 ? 6.954 5.851 10.813 1.00 83.75 239 TYR A O 1
ATOM 1895 N N . GLY A 1 240 ? 7.859 4.314 9.444 1.00 90.88 240 GLY A N 1
ATOM 1896 C CA . GLY A 1 240 ? 7.309 3.119 10.084 1.00 90.88 240 GLY A CA 1
ATOM 1897 C C . GLY A 1 240 ? 6.204 2.460 9.256 1.00 90.88 240 GLY A C 1
ATOM 1898 O O . GLY A 1 240 ? 5.631 3.080 8.351 1.00 90.88 240 GLY A O 1
ATOM 1899 N N . PHE A 1 241 ? 5.915 1.200 9.578 1.00 94.62 241 PHE A N 1
ATOM 1900 C CA . PHE A 1 241 ? 4.845 0.430 8.948 1.00 94.62 241 PHE A CA 1
ATOM 1901 C C . PHE A 1 241 ? 3.484 1.028 9.283 1.00 94.62 241 PHE A C 1
ATOM 1903 O O . PHE A 1 241 ? 3.186 1.317 10.444 1.00 94.62 241 PHE A O 1
ATOM 1910 N N . LYS A 1 242 ? 2.666 1.236 8.254 1.00 95.56 242 LYS A N 1
ATOM 1911 C CA . LYS A 1 242 ? 1.320 1.797 8.380 1.00 95.56 242 LYS A CA 1
ATOM 1912 C C . LYS A 1 242 ? 0.373 1.085 7.432 1.00 95.56 242 LYS A C 1
ATOM 1914 O O . LYS A 1 242 ? 0.772 0.663 6.347 1.00 95.56 242 LYS A O 1
ATOM 1919 N N . VAL A 1 243 ? -0.888 1.002 7.830 1.00 97.50 243 VAL A N 1
ATOM 1920 C CA . VAL A 1 243 ? -1.968 0.524 6.971 1.00 97.50 243 VAL A CA 1
ATOM 1921 C C . VAL A 1 243 ? -2.497 1.699 6.149 1.00 97.50 243 VAL A C 1
ATOM 1923 O O . VAL A 1 243 ? -2.783 2.775 6.681 1.00 97.50 243 VAL A O 1
ATOM 1926 N N . PHE A 1 244 ? -2.625 1.486 4.847 1.00 97.75 244 PHE A N 1
ATOM 1927 C CA . PHE A 1 244 ? -3.284 2.375 3.901 1.00 97.75 244 PHE A CA 1
ATOM 1928 C C . PHE A 1 244 ? -4.659 1.780 3.595 1.00 97.75 244 PHE A C 1
ATOM 1930 O O . PHE A 1 244 ? -4.766 0.657 3.100 1.00 97.75 244 PHE A O 1
ATOM 1937 N N . VAL A 1 245 ? -5.712 2.523 3.924 1.00 98.19 245 VAL A N 1
ATOM 1938 C CA . VAL A 1 245 ? -7.107 2.142 3.675 1.00 98.19 245 VAL A CA 1
ATOM 1939 C C . VAL A 1 245 ? -7.595 2.921 2.462 1.00 98.19 245 VAL A C 1
ATOM 1941 O O . VAL A 1 245 ? -7.436 4.138 2.430 1.00 98.19 245 VAL A O 1
ATOM 1944 N N . GLY A 1 246 ? -8.125 2.221 1.457 1.00 97.31 246 GLY A N 1
ATOM 1945 C CA . GLY A 1 246 ? -8.523 2.819 0.179 1.00 97.31 246 GLY A CA 1
ATOM 1946 C C . GLY A 1 246 ? -9.952 3.359 0.126 1.00 97.31 246 GLY A C 1
ATOM 1947 O O . GLY A 1 246 ? -10.218 4.245 -0.678 1.00 97.31 246 GLY A O 1
ATOM 1948 N N . ASP A 1 247 ? -10.861 2.856 0.967 1.00 97.69 247 ASP A N 1
ATOM 1949 C CA . ASP A 1 247 ? -12.283 3.216 0.934 1.00 97.69 247 ASP A CA 1
ATOM 1950 C C . ASP A 1 247 ? -12.969 3.002 2.286 1.00 97.69 247 ASP A C 1
ATOM 1952 O O . ASP A 1 247 ? -12.576 2.128 3.062 1.00 97.69 247 ASP A O 1
ATOM 1956 N N . ALA A 1 248 ? -14.024 3.773 2.559 1.00 97.88 248 ALA A N 1
ATOM 1957 C CA . ALA A 1 248 ? -14.762 3.695 3.818 1.00 97.88 248 ALA A CA 1
ATOM 1958 C C . ALA A 1 248 ? -15.456 2.334 4.000 1.00 97.88 248 ALA A C 1
ATOM 1960 O O . ALA A 1 248 ? -15.561 1.843 5.123 1.00 97.88 248 ALA A O 1
ATOM 1961 N N . SER A 1 249 ? -15.858 1.669 2.907 1.00 97.25 249 SER A N 1
ATOM 1962 C CA . SER A 1 249 ? -16.432 0.315 2.947 1.00 97.25 249 SER A CA 1
ATOM 1963 C C . SER A 1 249 ? -15.446 -0.763 3.407 1.00 97.25 249 SER A C 1
ATOM 1965 O O . SER A 1 249 ? -15.856 -1.889 3.687 1.00 97.25 249 SER A O 1
ATOM 1967 N N . PHE A 1 250 ? -14.152 -0.444 3.514 1.00 98.12 250 PHE A N 1
ATOM 1968 C CA . PHE A 1 250 ? -13.141 -1.360 4.046 1.00 98.12 250 PHE A CA 1
ATOM 1969 C C . PHE A 1 250 ? -13.078 -1.334 5.578 1.00 98.12 250 PHE A C 1
ATOM 1971 O O . PHE A 1 250 ? -12.273 -2.051 6.170 1.00 98.12 250 PHE A O 1
ATOM 1978 N N . ILE A 1 251 ? -13.920 -0.523 6.221 1.00 98.62 251 ILE A N 1
ATOM 1979 C CA . ILE A 1 251 ? -14.021 -0.394 7.670 1.00 98.62 251 ILE A CA 1
ATOM 1980 C C . ILE A 1 251 ? -15.411 -0.868 8.091 1.00 98.62 251 ILE A C 1
ATOM 1982 O O . ILE A 1 251 ? -16.430 -0.363 7.627 1.00 98.62 251 ILE A O 1
ATOM 1986 N N . THR A 1 252 ? -15.467 -1.846 8.990 1.00 98.31 252 THR A N 1
ATOM 1987 C CA . THR A 1 252 ? -16.722 -2.390 9.521 1.00 98.31 252 THR A CA 1
ATOM 1988 C C . THR A 1 252 ? -16.707 -2.321 11.038 1.00 98.31 252 THR A C 1
ATOM 1990 O O . THR A 1 252 ? -15.840 -2.909 11.678 1.00 98.31 252 THR A O 1
ATOM 1993 N N . LYS A 1 253 ? -17.676 -1.622 11.635 1.00 97.44 253 LYS A N 1
ATOM 1994 C CA . LYS A 1 253 ? -17.851 -1.608 13.093 1.00 97.44 253 LYS A CA 1
ATOM 1995 C C . LYS A 1 253 ? -18.247 -3.004 13.595 1.00 97.44 253 LYS A C 1
ATOM 1997 O O . LYS A 1 253 ? -19.114 -3.636 12.991 1.00 97.44 253 LYS A O 1
ATOM 2002 N N . LYS A 1 254 ? -17.612 -3.462 14.675 1.00 95.12 254 LYS A N 1
ATOM 2003 C CA . LYS A 1 254 ? -17.853 -4.765 15.319 1.00 95.12 254 LYS A CA 1
ATOM 2004 C C . LYS A 1 254 ? -18.661 -4.624 16.606 1.00 95.12 254 LYS A C 1
ATOM 2006 O O . LYS A 1 254 ? -18.607 -3.536 17.227 1.00 95.12 254 LYS A O 1
#

Secondary structure (DSSP, 8-state):
-------SSSSSSSSSSS-----------------------PBPPHHHHHHHHHHHHHHT-TTTTTT-TTTSPPEEEEEEEEEEEEGGGTEEEEE-TTS-EEEEE--TT----TT-EEEEEEEEEEEEEETTTTEEEEEEE--STT-EEEEEESSPPP-GGGSEEE-TTS-S-GGGBTSEEEEEEEEEEE-TTSPEEEESSSSSS--EEE-GGGHHHHHHTT--TT-EEEEEEEEEESSSEEEEP--GGGEEE-

Mean predicted aligned error: 9.86 Å

Solvent-accessible surface area (backbone atoms only — not comparable to full-atom values): 14575 Å² total; per-residue (Å²): 138,81,88,87,82,94,81,79,87,85,76,84,83,81,80,82,85,77,78,80,75,80,80,77,92,73,94,72,92,72,81,88,75,80,78,75,83,71,72,82,72,70,70,49,55,67,63,61,50,46,51,53,36,50,54,36,59,77,68,63,44,73,39,35,66,75,31,32,80,93,63,32,66,80,45,32,36,62,64,29,31,27,54,27,67,42,32,87,80,26,25,34,35,30,27,36,83,72,17,47,27,31,38,33,38,40,52,56,84,54,93,73,53,63,24,23,24,28,35,39,32,23,20,58,16,33,41,81,77,35,79,91,80,70,37,58,45,60,35,33,40,33,71,49,98,92,29,41,74,44,82,75,46,71,73,51,86,75,51,67,91,44,30,47,75,45,43,91,90,54,57,84,47,77,92,44,51,26,18,34,33,32,36,53,28,30,31,63,48,64,51,100,80,52,25,38,29,20,15,58,80,78,81,85,51,73,72,46,37,34,44,43,89,32,49,67,38,42,57,73,52,63,73,51,70,74,43,42,30,39,40,39,31,29,29,43,80,70,98,52,64,25,36,44,52,55,50,33,88,39,50,42,82,104

pLDDT: mean 86.97, std 21.0, range [28.78, 98.69]

Radius of gyration: 29.04 Å; Cα contacts (8 Å, |Δi|>4): 536; chains: 1; bounding box: 84×67×83 Å